Protein AF-A0A8M1K5B2-F1 (afdb_monomer_lite)

Organism: Clupea harengus (NCBI:txid7950)

pLDDT: mean 88.58, std 12.82, range [35.06, 98.25]

Structure (mmCIF, N/CA/C/O backbone):
data_AF-A0A8M1K5B2-F1
#
_entry.id   AF-A0A8M1K5B2-F1
#
loop_
_atom_site.group_PDB
_atom_site.id
_atom_site.type_symbol
_atom_site.label_atom_id
_atom_site.label_alt_id
_atom_site.label_comp_id
_atom_site.label_asym_id
_atom_site.label_entity_id
_atom_site.label_seq_id
_atom_site.pdbx_PDB_ins_code
_atom_site.Cartn_x
_atom_site.Cartn_y
_atom_site.Cartn_z
_atom_site.occupancy
_atom_site.B_iso_or_equiv
_atom_site.auth_seq_id
_atom_site.auth_comp_id
_atom_site.auth_asym_id
_atom_site.auth_atom_id
_atom_site.pdbx_PDB_model_num
ATOM 1 N N . MET A 1 1 ? 29.351 3.487 4.948 1.00 45.44 1 MET A N 1
ATOM 2 C CA . MET A 1 1 ? 28.913 2.087 5.196 1.00 45.44 1 MET A CA 1
ATOM 3 C C . MET A 1 1 ? 27.401 1.861 5.052 1.00 45.44 1 MET A C 1
ATOM 5 O O . MET A 1 1 ? 27.041 1.242 4.065 1.00 45.44 1 MET A O 1
ATOM 9 N N . LYS A 1 2 ? 26.497 2.350 5.929 1.00 50.41 2 LYS A N 1
ATOM 10 C CA . LYS A 1 2 ? 25.030 2.165 5.728 1.00 50.41 2 LYS A CA 1
ATOM 11 C C . LYS A 1 2 ? 24.451 2.999 4.565 1.00 50.41 2 LYS A C 1
ATOM 13 O O . LYS A 1 2 ? 23.687 2.475 3.767 1.00 50.41 2 LYS A O 1
ATOM 18 N N . GLU A 1 3 ? 24.885 4.252 4.393 1.00 48.69 3 GLU A N 1
ATOM 19 C CA . GLU A 1 3 ? 24.467 5.099 3.250 1.00 48.69 3 GLU A CA 1
ATOM 20 C C . GLU A 1 3 ? 24.987 4.616 1.883 1.00 48.69 3 GLU A C 1
ATOM 22 O O . GLU A 1 3 ? 24.381 4.884 0.851 1.00 48.69 3 GLU A O 1
ATOM 27 N N . GLU A 1 4 ? 26.100 3.879 1.838 1.00 49.06 4 GLU A N 1
ATOM 28 C CA . GLU A 1 4 ? 26.558 3.243 0.592 1.00 49.06 4 GLU A CA 1
ATOM 29 C C . GLU A 1 4 ? 25.738 1.998 0.255 1.00 49.06 4 GLU A C 1
ATOM 31 O O . GLU A 1 4 ? 25.491 1.735 -0.917 1.00 49.06 4 GLU A O 1
ATOM 36 N N . GLN A 1 5 ? 25.262 1.270 1.270 1.00 52.44 5 GLN A N 1
ATOM 37 C CA . GLN A 1 5 ? 24.357 0.134 1.092 1.00 52.44 5 GLN A CA 1
ATOM 38 C C . GLN A 1 5 ? 22.953 0.579 0.662 1.00 52.44 5 GLN A C 1
ATOM 40 O O . GLN A 1 5 ? 22.309 -0.115 -0.115 1.00 52.44 5 GLN A O 1
ATOM 45 N N . SER A 1 6 ? 22.468 1.751 1.086 1.00 53.44 6 SER A N 1
ATOM 46 C CA . SER A 1 6 ? 21.167 2.252 0.614 1.00 53.44 6 SER A CA 1
ATOM 47 C C . SER A 1 6 ? 21.157 2.564 -0.886 1.00 53.44 6 SER A C 1
ATOM 49 O O . SER A 1 6 ? 20.129 2.402 -1.540 1.00 53.44 6 SER A O 1
ATOM 51 N N . ARG A 1 7 ? 22.309 2.939 -1.461 1.00 57.75 7 ARG A N 1
ATOM 52 C CA . ARG A 1 7 ? 22.473 3.176 -2.905 1.00 57.75 7 ARG A CA 1
ATOM 53 C C . ARG A 1 7 ? 22.485 1.899 -3.744 1.00 57.75 7 ARG A C 1
ATOM 55 O O . ARG A 1 7 ? 22.339 1.997 -4.961 1.00 57.75 7 ARG A O 1
ATOM 62 N N . THR A 1 8 ? 22.647 0.725 -3.138 1.00 68.44 8 THR A N 1
ATOM 63 C CA . THR A 1 8 ? 22.639 -0.565 -3.845 1.00 68.44 8 THR A CA 1
ATOM 64 C C . THR A 1 8 ? 21.325 -1.326 -3.695 1.00 68.44 8 THR A C 1
ATOM 66 O O . THR A 1 8 ? 21.105 -2.294 -4.422 1.00 68.44 8 THR A O 1
ATOM 69 N N . LEU A 1 9 ? 20.436 -0.900 -2.794 1.00 80.31 9 LEU A N 1
ATOM 70 C CA . LEU A 1 9 ? 19.167 -1.586 -2.573 1.00 80.31 9 LEU A CA 1
ATOM 71 C C . LEU A 1 9 ? 18.156 -1.287 -3.676 1.00 80.31 9 LEU A C 1
ATOM 73 O O . LEU A 1 9 ? 17.992 -0.127 -4.060 1.00 80.31 9 LEU A O 1
ATOM 77 N N . PRO A 1 10 ? 17.416 -2.304 -4.137 1.00 88.94 10 PRO A N 1
ATOM 78 C CA . PRO A 1 10 ? 16.317 -2.084 -5.053 1.00 88.94 10 PRO A CA 1
ATOM 79 C C . PRO A 1 10 ? 15.262 -1.130 -4.493 1.00 88.94 10 PRO A C 1
ATOM 81 O O . PRO A 1 10 ? 14.891 -1.189 -3.315 1.00 88.94 10 PRO A O 1
ATOM 84 N N . VAL A 1 11 ? 14.735 -0.294 -5.377 1.00 91.56 11 VAL A N 1
ATOM 85 C CA . VAL A 1 11 ? 13.512 0.467 -5.139 1.00 91.56 11 VAL A CA 1
ATOM 86 C C . VAL A 1 11 ? 12.352 -0.507 -5.206 1.00 91.56 11 VAL A C 1
ATOM 88 O O . VAL A 1 11 ? 12.266 -1.299 -6.139 1.00 91.56 11 VAL A O 1
ATOM 91 N N . HIS A 1 12 ? 11.457 -0.432 -4.230 1.00 94.31 12 HIS A N 1
ATOM 92 C CA . HIS A 1 12 ? 10.195 -1.153 -4.272 1.00 94.31 12 HIS A CA 1
ATOM 93 C C . HIS A 1 12 ? 9.066 -0.142 -4.382 1.00 94.31 12 HIS A C 1
ATOM 95 O O . HIS A 1 12 ? 9.114 0.927 -3.765 1.00 94.31 12 HIS A O 1
ATOM 101 N N . ALA A 1 13 ? 8.073 -0.464 -5.198 1.00 96.62 13 ALA A N 1
ATOM 102 C CA . ALA A 1 13 ? 6.892 0.358 -5.346 1.00 96.62 13 ALA A CA 1
ATOM 103 C C . ALA A 1 13 ? 5.653 -0.523 -5.468 1.00 96.62 13 ALA A C 1
ATOM 105 O O . ALA A 1 13 ? 5.649 -1.472 -6.251 1.00 96.62 13 ALA A O 1
ATOM 106 N N . TRP A 1 14 ? 4.620 -0.209 -4.690 1.00 97.75 14 TRP A N 1
ATOM 107 C CA . TRP A 1 14 ? 3.339 -0.899 -4.770 1.00 97.75 14 TRP A CA 1
ATOM 108 C C . TRP A 1 14 ? 2.410 -0.201 -5.763 1.00 97.75 14 TRP A C 1
ATOM 110 O O . TRP A 1 14 ? 2.389 1.030 -5.894 1.00 97.75 14 TRP A O 1
ATOM 120 N N . LEU A 1 15 ? 1.658 -1.020 -6.479 1.00 97.75 15 LEU A N 1
ATOM 121 C CA . LEU A 1 15 ? 0.683 -0.655 -7.481 1.00 97.75 15 LEU A CA 1
ATOM 122 C C . LEU A 1 15 ? -0.647 -0.318 -6.813 1.00 97.75 15 LEU A C 1
ATOM 124 O O . LEU A 1 15 ? -1.212 -1.103 -6.055 1.00 97.75 15 LEU A O 1
ATOM 128 N N . ASN A 1 16 ? -1.210 0.825 -7.170 1.00 98.12 16 ASN A N 1
ATOM 129 C CA . ASN A 1 16 ? -2.562 1.177 -6.787 1.00 98.12 16 ASN A CA 1
ATOM 130 C C . ASN A 1 16 ? -3.587 0.549 -7.739 1.00 98.12 16 ASN A C 1
ATOM 132 O O . ASN A 1 16 ? -3.957 1.133 -8.762 1.00 98.12 16 ASN A O 1
ATOM 136 N N . THR A 1 17 ? -4.101 -0.615 -7.350 1.00 97.19 17 THR A N 1
ATOM 137 C CA . THR A 1 17 ? -5.109 -1.365 -8.115 1.00 97.19 17 THR A CA 1
ATOM 138 C C . THR A 1 17 ? -6.475 -0.678 -8.202 1.00 97.19 17 THR A C 1
ATOM 140 O O . THR A 1 17 ? -7.323 -1.108 -8.980 1.00 97.19 17 THR A O 1
ATOM 143 N N . LEU A 1 18 ? -6.701 0.426 -7.475 1.00 97.38 18 LEU A N 1
ATOM 144 C CA . LEU A 1 18 ? -7.888 1.272 -7.665 1.00 97.38 18 LEU A CA 1
ATOM 145 C C . LEU A 1 18 ? -7.795 2.154 -8.918 1.00 97.38 18 LEU A C 1
ATOM 147 O O . LEU A 1 18 ? -8.814 2.688 -9.353 1.00 97.38 18 LEU A O 1
ATOM 151 N N . LYS A 1 19 ? -6.585 2.358 -9.458 1.00 97.62 19 LYS A N 1
ATOM 152 C CA . LYS A 1 19 ? -6.329 3.269 -10.584 1.00 97.62 19 LYS A CA 1
ATOM 153 C C . LYS A 1 19 ? -5.859 2.570 -11.852 1.00 97.62 19 LYS A C 1
ATOM 155 O O . LYS A 1 19 ? -6.119 3.085 -12.932 1.00 97.62 19 LYS A O 1
ATOM 160 N N . SER A 1 20 ? -5.150 1.452 -11.728 1.00 97.38 20 SER A N 1
ATOM 161 C CA . SER A 1 20 ? -4.554 0.749 -12.866 1.00 97.38 20 SER A CA 1
ATOM 162 C C . SER A 1 20 ? -4.381 -0.734 -12.559 1.00 97.38 20 SER A C 1
ATOM 164 O O . SER A 1 20 ? -4.214 -1.105 -11.396 1.00 97.38 20 SER A O 1
ATOM 166 N N . SER A 1 21 ? -4.373 -1.581 -13.589 1.00 95.94 21 SER A N 1
ATOM 167 C CA 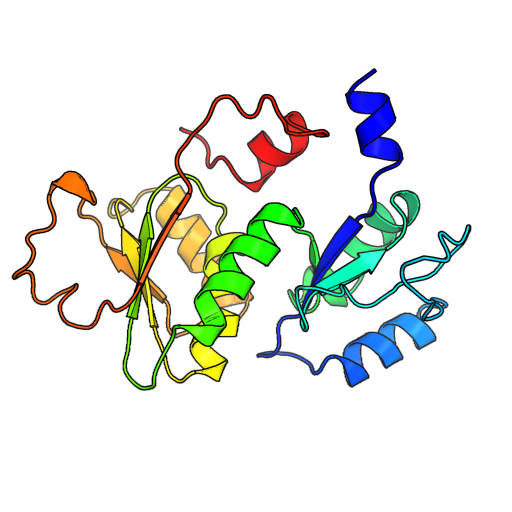. SER A 1 21 ? -3.939 -2.977 -13.452 1.00 95.94 21 SER A CA 1
ATOM 168 C C . SER A 1 21 ? -2.409 -3.094 -13.471 1.00 95.94 21 SER A C 1
ATOM 170 O O . SER A 1 21 ? -1.708 -2.137 -13.823 1.00 95.94 21 SER A O 1
ATOM 172 N N . ILE A 1 22 ? -1.882 -4.257 -13.070 1.00 93.50 22 ILE A N 1
ATOM 173 C CA . ILE A 1 22 ? -0.437 -4.518 -13.136 1.00 93.50 22 ILE A CA 1
ATOM 174 C C . ILE A 1 22 ? 0.012 -4.625 -14.591 1.00 93.50 22 ILE A C 1
ATOM 176 O O . ILE A 1 22 ? 1.068 -4.105 -14.931 1.00 93.50 22 ILE A O 1
ATOM 180 N N . GLU A 1 23 ? -0.825 -5.201 -15.454 1.00 95.19 23 GLU A N 1
ATOM 181 C CA . GLU A 1 23 ? -0.598 -5.292 -16.893 1.00 95.19 23 GLU A CA 1
ATOM 182 C C . GLU A 1 23 ? -0.450 -3.898 -17.520 1.00 95.19 23 GLU A C 1
ATOM 184 O O . GLU A 1 23 ? 0.564 -3.634 -18.165 1.00 95.19 23 GLU A O 1
ATOM 189 N N . ASP A 1 24 ? -1.374 -2.973 -17.239 1.00 96.44 24 ASP A N 1
ATOM 190 C CA . ASP A 1 24 ? -1.319 -1.599 -17.766 1.00 96.44 24 ASP A CA 1
ATOM 191 C C . ASP A 1 24 ? -0.061 -0.849 -17.298 1.00 96.44 24 ASP A C 1
ATOM 193 O O . ASP A 1 24 ? 0.516 -0.039 -18.029 1.00 96.44 24 ASP A O 1
ATOM 197 N N . VAL A 1 25 ? 0.380 -1.089 -16.058 1.00 96.31 25 VAL A N 1
ATOM 198 C CA . VAL A 1 25 ? 1.609 -0.474 -15.538 1.00 96.31 25 VAL A CA 1
ATOM 199 C C . VAL A 1 25 ? 2.849 -1.093 -16.166 1.00 96.31 25 VAL A C 1
ATOM 201 O O . VAL A 1 25 ? 3.767 -0.354 -16.518 1.00 96.31 25 VAL A O 1
ATOM 204 N N . CYS A 1 26 ? 2.881 -2.410 -16.363 1.00 94.75 26 CYS A N 1
ATOM 205 C CA . CYS A 1 26 ? 3.954 -3.074 -17.098 1.00 94.75 26 CYS A CA 1
ATOM 206 C C . CYS A 1 26 ? 4.058 -2.537 -18.533 1.00 94.75 26 CYS A C 1
ATOM 208 O O . CYS A 1 26 ? 5.158 -2.220 -18.981 1.00 94.75 26 CYS A O 1
ATOM 210 N N . GLU A 1 27 ? 2.935 -2.347 -19.230 1.00 95.88 27 GLU A N 1
ATOM 211 C CA . GLU A 1 27 ? 2.908 -1.746 -20.569 1.00 95.88 27 GLU A CA 1
ATOM 212 C C . GLU A 1 27 ? 3.442 -0.308 -20.576 1.00 95.88 27 GLU A C 1
ATOM 214 O O . GLU A 1 27 ? 4.260 0.048 -21.428 1.00 95.88 27 GLU A O 1
ATOM 219 N N . GLN A 1 28 ? 3.052 0.515 -19.600 1.00 95.31 28 GLN A N 1
ATOM 220 C CA . GLN A 1 28 ? 3.573 1.879 -19.463 1.00 95.31 28 GLN A CA 1
ATOM 221 C C . GLN A 1 28 ? 5.074 1.907 -19.148 1.00 95.31 28 GLN A C 1
ATOM 223 O O . GLN A 1 28 ? 5.801 2.750 -19.677 1.00 95.31 28 GLN A O 1
ATOM 228 N N . LEU A 1 29 ? 5.563 0.983 -18.318 1.00 95.06 29 LEU A N 1
ATOM 229 C CA . LEU A 1 29 ? 6.991 0.835 -18.044 1.00 95.06 29 LEU A CA 1
ATOM 230 C C . LEU A 1 29 ? 7.751 0.399 -19.305 1.00 95.06 29 LEU A C 1
ATOM 232 O O . LEU A 1 29 ? 8.792 0.984 -19.608 1.00 95.06 29 LEU A O 1
ATOM 236 N N . HIS A 1 30 ? 7.211 -0.543 -20.084 1.00 95.44 30 HIS A N 1
ATOM 237 C CA . HIS A 1 30 ? 7.771 -0.940 -21.380 1.00 95.44 30 HIS A CA 1
ATOM 238 C C . HIS A 1 30 ? 7.826 0.230 -22.368 1.00 95.44 30 HIS A C 1
ATOM 240 O O . HIS A 1 30 ? 8.866 0.470 -22.982 1.00 95.44 30 HIS A O 1
ATOM 246 N N . ALA A 1 31 ? 6.754 1.019 -22.472 1.00 93.69 31 ALA A N 1
ATOM 247 C CA . ALA A 1 31 ? 6.735 2.237 -23.283 1.00 93.69 31 ALA A CA 1
ATOM 248 C C . ALA A 1 31 ? 7.763 3.280 -22.799 1.00 93.69 31 ALA A C 1
ATOM 250 O O . ALA A 1 31 ? 8.319 4.030 -23.600 1.00 93.69 31 ALA A O 1
ATOM 251 N N . GLY A 1 32 ? 8.059 3.294 -21.496 1.00 90.50 32 GLY A N 1
ATOM 252 C CA . GLY A 1 32 ? 9.121 4.085 -20.870 1.00 90.50 32 GLY A CA 1
ATOM 253 C C . GLY A 1 32 ? 10.539 3.522 -21.041 1.00 90.50 32 GLY A C 1
ATOM 254 O O . GLY A 1 32 ? 11.475 4.073 -20.459 1.00 90.50 32 GLY A O 1
ATOM 255 N N . GLY A 1 33 ? 10.709 2.443 -21.812 1.00 92.12 33 GLY A N 1
ATOM 256 C CA . GLY A 1 33 ? 11.998 1.815 -22.102 1.00 92.12 33 GLY A CA 1
ATOM 257 C C . GLY A 1 33 ? 12.484 0.832 -21.040 1.00 92.12 33 GLY A C 1
ATOM 258 O O . GLY A 1 33 ? 13.632 0.396 -21.113 1.00 92.12 33 GLY A O 1
ATOM 259 N N . PHE A 1 34 ? 11.650 0.484 -20.057 1.00 94.12 34 PHE A N 1
ATOM 260 C CA . PHE A 1 34 ? 11.984 -0.578 -19.119 1.00 94.12 34 PHE A CA 1
ATOM 261 C C . PHE A 1 34 ? 11.744 -1.960 -19.734 1.00 94.12 34 PHE A C 1
ATOM 263 O O . PHE A 1 34 ? 10.934 -2.119 -20.641 1.00 94.12 34 PHE A O 1
ATOM 270 N N . SER A 1 35 ? 12.423 -2.981 -19.220 1.00 93.81 35 SER A N 1
ATOM 271 C CA . SER A 1 35 ? 12.157 -4.386 -19.554 1.00 93.81 35 SER A CA 1
ATOM 272 C C . SER A 1 35 ? 11.874 -5.203 -18.296 1.00 93.81 35 SER A C 1
ATOM 274 O O . SER A 1 35 ? 12.581 -5.059 -17.295 1.00 93.81 35 SER A O 1
ATOM 276 N N . GLU A 1 36 ? 10.855 -6.059 -18.343 1.00 94.06 36 GLU A N 1
ATOM 277 C CA . GLU A 1 36 ? 10.578 -7.017 -17.271 1.00 94.06 36 GLU A CA 1
ATOM 278 C C . GLU A 1 36 ? 11.651 -8.120 -17.249 1.00 94.06 36 GLU A C 1
ATOM 280 O O . GLU A 1 36 ? 11.991 -8.692 -18.287 1.00 94.06 36 GLU A O 1
ATOM 285 N N . VAL A 1 37 ? 12.205 -8.402 -16.070 1.00 92.06 37 VAL A N 1
ATOM 286 C CA . VAL A 1 37 ? 13.223 -9.438 -15.840 1.00 92.06 37 VAL A CA 1
ATOM 287 C C . VAL A 1 37 ? 12.859 -10.294 -14.630 1.00 92.06 37 VAL A C 1
ATOM 289 O O . VAL A 1 37 ? 12.045 -9.901 -13.792 1.00 92.06 37 VAL A O 1
ATOM 292 N N . ASP A 1 38 ? 13.507 -11.449 -14.491 1.00 84.62 38 ASP A N 1
ATOM 293 C CA . ASP A 1 38 ? 13.377 -12.255 -13.281 1.00 84.62 38 ASP A CA 1
ATOM 294 C C . ASP A 1 38 ? 14.042 -11.553 -12.088 1.00 84.62 38 ASP A C 1
ATOM 296 O O . ASP A 1 38 ? 15.103 -10.933 -12.206 1.00 84.62 38 ASP A O 1
ATOM 300 N N . SER A 1 39 ? 13.467 -11.706 -10.895 1.0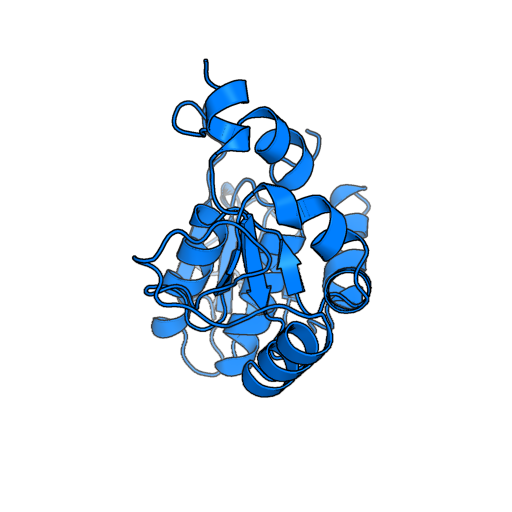0 72.50 39 SER A N 1
ATOM 301 C CA . SER A 1 39 ? 13.980 -11.064 -9.670 1.00 72.50 39 SER A CA 1
ATOM 302 C C . SER A 1 39 ? 15.418 -11.470 -9.298 1.00 72.50 39 SER A C 1
ATOM 304 O O . SER A 1 39 ? 16.104 -10.749 -8.574 1.00 72.50 39 SER A O 1
ATOM 306 N N . HIS A 1 40 ? 15.898 -12.610 -9.807 1.00 67.50 40 HIS A N 1
ATOM 307 C CA . HIS A 1 40 ? 17.267 -13.098 -9.611 1.00 67.50 40 HIS A CA 1
ATOM 308 C C . HIS A 1 40 ? 18.274 -12.480 -10.587 1.00 67.50 40 HIS A C 1
ATOM 310 O O . HIS A 1 40 ? 19.475 -12.450 -10.309 1.00 67.50 40 HIS A O 1
ATOM 316 N N . THR A 1 41 ? 17.801 -11.961 -11.719 1.00 63.62 41 THR A N 1
ATOM 317 C CA . THR A 1 41 ? 18.622 -11.237 -12.686 1.00 63.62 41 THR A CA 1
ATOM 318 C C . THR A 1 41 ? 18.686 -9.771 -12.284 1.00 63.62 41 THR A C 1
ATOM 320 O O . THR A 1 41 ? 17.917 -8.938 -12.753 1.00 63.62 41 THR A O 1
ATOM 323 N N . CYS A 1 42 ? 19.619 -9.447 -11.385 1.00 57.00 42 CYS A N 1
ATOM 324 C CA . CYS A 1 42 ? 19.956 -8.059 -11.078 1.00 57.00 42 CYS A CA 1
ATOM 325 C C . CYS A 1 42 ? 20.600 -7.423 -12.320 1.00 57.00 42 CYS A C 1
ATOM 327 O O . CYS A 1 42 ? 21.806 -7.537 -12.546 1.00 57.00 42 CYS A O 1
ATOM 329 N N . GLY A 1 43 ? 19.768 -6.832 -13.173 1.00 60.50 43 GLY A N 1
ATOM 330 C CA . GLY A 1 43 ? 20.197 -6.184 -14.403 1.00 60.50 43 GLY A CA 1
ATOM 331 C C . GLY A 1 43 ? 20.760 -4.789 -14.145 1.00 60.50 43 GLY A C 1
ATOM 332 O O . GLY A 1 43 ? 20.229 -4.014 -13.347 1.00 60.50 43 GLY A O 1
ATOM 333 N N . THR A 1 44 ? 21.825 -4.443 -14.862 1.00 69.69 44 THR A N 1
ATOM 334 C CA . THR A 1 44 ? 22.178 -3.046 -15.115 1.00 69.69 44 THR A CA 1
ATOM 335 C C . THR A 1 44 ? 21.237 -2.494 -16.195 1.00 69.69 44 THR A C 1
ATOM 337 O O . THR A 1 44 ? 20.950 -3.176 -17.176 1.00 69.69 44 THR A O 1
ATOM 340 N N . GLY A 1 45 ? 20.736 -1.266 -16.021 1.00 84.50 45 GLY A N 1
ATOM 341 C CA . GLY A 1 45 ? 19.831 -0.607 -16.974 1.00 84.50 45 GLY A CA 1
ATOM 342 C C . GLY A 1 45 ? 18.389 -0.438 -16.484 1.00 84.50 45 GLY A C 1
ATOM 343 O O . GLY A 1 45 ? 18.089 -0.602 -15.301 1.00 84.50 45 GLY A O 1
ATOM 344 N N . LEU A 1 46 ? 17.499 -0.072 -17.411 1.00 91.19 46 LEU A N 1
ATOM 345 C CA . LEU A 1 46 ? 16.075 0.146 -17.150 1.00 91.19 46 LEU A CA 1
ATOM 346 C C . LEU A 1 46 ? 15.345 -1.198 -17.134 1.00 91.19 46 LEU A C 1
ATOM 348 O O . LEU A 1 46 ? 14.856 -1.676 -18.153 1.00 91.19 46 LEU A O 1
ATOM 352 N N . VAL A 1 47 ? 15.299 -1.826 -15.966 1.00 93.81 47 VAL A N 1
ATOM 353 C CA . VAL A 1 47 ? 14.592 -3.094 -15.758 1.00 93.81 47 VAL A CA 1
ATOM 354 C C . VAL A 1 47 ? 13.661 -3.010 -14.555 1.00 93.81 47 VAL A C 1
ATOM 356 O O . VAL A 1 47 ? 13.845 -2.161 -13.681 1.00 93.81 47 VAL A O 1
ATOM 359 N N . PHE A 1 48 ? 12.668 -3.890 -14.507 1.00 95.00 48 PHE A N 1
ATOM 360 C CA . PHE A 1 48 ? 11.834 -4.113 -13.327 1.00 95.00 48 PHE A CA 1
ATOM 361 C C . PHE A 1 48 ? 11.494 -5.598 -13.194 1.00 95.00 48 PHE A C 1
ATOM 363 O O . PHE A 1 48 ? 11.605 -6.355 -14.153 1.00 95.00 48 PHE A O 1
ATOM 370 N N . TRP A 1 49 ? 11.075 -6.013 -12.006 1.00 94.62 49 TRP A N 1
ATOM 371 C CA . TRP A 1 49 ? 10.596 -7.368 -11.738 1.00 94.62 49 TRP A CA 1
ATOM 372 C C . TRP A 1 49 ? 9.406 -7.326 -10.785 1.00 94.62 49 TRP A C 1
ATOM 374 O O . TRP A 1 49 ? 9.243 -6.375 -10.017 1.00 94.62 49 TRP A O 1
ATOM 384 N N . ARG A 1 50 ? 8.585 -8.375 -10.797 1.00 94.62 50 ARG A N 1
ATOM 385 C CA . ARG A 1 50 ? 7.499 -8.552 -9.823 1.00 94.62 50 ARG A CA 1
ATOM 386 C C . ARG A 1 50 ? 8.051 -9.115 -8.518 1.00 94.62 50 ARG A C 1
ATOM 388 O O . ARG A 1 50 ? 8.925 -9.986 -8.533 1.00 94.62 50 ARG A O 1
ATOM 395 N N . ASP A 1 51 ? 7.569 -8.619 -7.383 1.00 93.81 51 ASP A N 1
ATOM 396 C CA . ASP A 1 51 ? 7.960 -9.169 -6.088 1.00 93.81 51 ASP A CA 1
ATOM 397 C C . ASP A 1 51 ? 7.342 -10.557 -5.873 1.00 93.81 51 ASP A C 1
ATOM 399 O O . ASP A 1 51 ? 6.173 -10.796 -6.163 1.00 93.81 51 ASP A O 1
ATOM 403 N N . ALA A 1 52 ? 8.132 -11.483 -5.332 1.00 91.81 52 ALA A N 1
ATOM 404 C CA . ALA A 1 52 ? 7.691 -12.859 -5.113 1.00 91.81 52 ALA A CA 1
ATOM 405 C C . ALA A 1 52 ? 6.677 -13.012 -3.961 1.00 91.81 52 ALA A C 1
ATOM 407 O O . ALA A 1 52 ? 5.965 -14.011 -3.910 1.00 91.81 52 ALA A O 1
ATOM 408 N N . HIS A 1 53 ? 6.630 -12.064 -3.019 1.00 92.69 53 HIS A N 1
ATOM 409 C CA . HIS A 1 53 ? 5.789 -12.154 -1.820 1.00 92.69 53 HIS A CA 1
ATOM 410 C C . HIS A 1 53 ? 4.582 -11.214 -1.868 1.00 92.69 53 HIS A C 1
ATOM 412 O O . HIS A 1 53 ? 3.589 -11.466 -1.188 1.00 92.69 53 HIS A O 1
ATOM 418 N N . CYS A 1 54 ? 4.674 -10.128 -2.637 1.00 94.88 54 CYS A N 1
ATOM 419 C CA . CYS A 1 54 ? 3.653 -9.089 -2.722 1.00 94.88 54 CYS A CA 1
ATOM 420 C C . CYS A 1 54 ? 3.235 -8.919 -4.187 1.00 94.88 54 CYS A C 1
ATOM 422 O O . CYS A 1 54 ? 3.985 -8.361 -4.985 1.00 94.88 54 CYS A O 1
ATOM 424 N N . SER A 1 55 ? 2.049 -9.411 -4.552 1.00 93.00 55 SER A N 1
ATOM 425 C CA . SER A 1 55 ? 1.593 -9.472 -5.952 1.00 93.00 55 SER A CA 1
ATOM 426 C C . SER A 1 55 ? 1.397 -8.108 -6.615 1.00 93.00 55 SER A C 1
ATOM 428 O O . SER A 1 55 ? 1.352 -8.025 -7.837 1.00 93.00 55 SER A O 1
ATOM 430 N N . ASP A 1 56 ? 1.244 -7.053 -5.822 1.00 95.75 56 ASP A N 1
ATOM 431 C CA . ASP A 1 56 ? 1.084 -5.672 -6.260 1.00 95.75 56 ASP A CA 1
ATOM 432 C C . ASP A 1 56 ? 2.378 -4.855 -6.138 1.00 95.75 56 ASP A C 1
ATOM 434 O O . ASP A 1 56 ? 2.355 -3.652 -6.359 1.00 95.75 56 ASP A O 1
ATOM 438 N N . VAL A 1 57 ? 3.521 -5.467 -5.815 1.00 96.62 57 VAL A N 1
ATOM 439 C CA . VAL A 1 57 ? 4.800 -4.757 -5.677 1.00 96.62 57 VAL A CA 1
ATOM 440 C C . VAL A 1 57 ? 5.726 -5.074 -6.842 1.00 96.62 57 VAL A C 1
ATOM 442 O O . VAL A 1 57 ? 5.954 -6.232 -7.190 1.00 96.62 57 VAL A O 1
ATOM 445 N N . LEU A 1 58 ? 6.330 -4.024 -7.394 1.00 96.12 58 LEU A N 1
ATOM 446 C CA . LEU A 1 58 ? 7.428 -4.115 -8.348 1.00 96.12 58 LEU A CA 1
ATOM 447 C C . LEU A 1 58 ? 8.747 -3.731 -7.677 1.00 96.12 58 LEU A C 1
ATOM 449 O O . LEU A 1 58 ? 8.808 -2.798 -6.872 1.00 96.12 58 LEU A O 1
ATOM 453 N N . GLY A 1 59 ? 9.811 -4.444 -8.035 1.00 94.44 59 GLY A N 1
ATOM 454 C CA . GLY A 1 59 ? 11.185 -4.085 -7.719 1.00 94.44 59 GLY A CA 1
ATOM 455 C C . GLY A 1 59 ? 11.882 -3.467 -8.929 1.00 94.44 59 GLY A C 1
ATOM 456 O O . GLY A 1 59 ? 11.676 -3.895 -10.063 1.00 94.44 59 GLY A O 1
ATOM 457 N N . LEU A 1 60 ? 12.694 -2.440 -8.685 1.00 93.38 60 LEU A N 1
ATOM 458 C CA . LEU A 1 60 ? 13.478 -1.738 -9.697 1.00 93.38 60 LEU A CA 1
ATOM 459 C C . LEU A 1 60 ? 14.899 -1.463 -9.176 1.00 93.38 60 LEU A C 1
ATOM 461 O O . LEU A 1 60 ? 15.096 -1.303 -7.967 1.00 93.38 60 LEU A O 1
ATOM 465 N N . PRO A 1 61 ? 15.914 -1.347 -10.049 1.00 91.56 61 PRO A N 1
ATOM 466 C CA . PRO A 1 61 ? 17.257 -0.959 -9.633 1.00 91.56 61 PRO A CA 1
ATOM 467 C C . PRO A 1 61 ? 17.291 0.417 -8.950 1.00 91.56 61 PRO A C 1
ATOM 469 O O . PRO A 1 61 ? 16.588 1.340 -9.350 1.00 91.56 61 PRO A O 1
ATOM 472 N N . SER A 1 62 ? 18.174 0.598 -7.966 1.00 89.12 62 SER A N 1
ATOM 473 C CA . SER A 1 62 ? 18.276 1.834 -7.167 1.00 89.12 62 SER A CA 1
ATOM 474 C C . SER A 1 62 ? 18.397 3.126 -7.989 1.00 89.12 62 SER A C 1
ATOM 476 O O . SER A 1 62 ? 17.800 4.150 -7.655 1.00 89.12 62 SER A O 1
ATOM 478 N N . HIS A 1 63 ? 19.153 3.080 -9.089 1.00 88.19 63 HIS A N 1
ATOM 479 C CA . HIS A 1 63 ? 19.436 4.237 -9.937 1.00 88.19 63 HIS A CA 1
ATOM 480 C C . HIS A 1 63 ? 18.207 4.762 -10.699 1.00 88.19 63 HIS A C 1
ATOM 482 O O . HIS A 1 63 ? 18.213 5.913 -11.133 1.00 88.19 63 HIS A O 1
ATOM 488 N N . THR A 1 64 ? 17.138 3.969 -10.831 1.00 90.81 64 THR A N 1
ATOM 489 C CA . THR A 1 64 ? 15.911 4.375 -11.539 1.00 90.81 64 THR A CA 1
ATOM 490 C C . THR A 1 64 ? 14.952 5.168 -10.649 1.00 90.81 64 THR A C 1
ATOM 492 O O . THR A 1 64 ? 14.006 5.771 -11.156 1.00 90.81 64 THR A O 1
ATOM 495 N N . LYS A 1 65 ? 15.215 5.254 -9.334 1.00 90.88 65 LYS A N 1
ATOM 496 C CA . LYS A 1 65 ? 14.355 5.932 -8.348 1.00 90.88 65 LYS A CA 1
ATOM 497 C C . LYS A 1 65 ? 13.934 7.336 -8.778 1.00 90.88 65 LYS A C 1
ATOM 499 O O . LYS A 1 65 ? 12.754 7.667 -8.747 1.00 90.88 65 LYS A O 1
ATOM 504 N N . ALA A 1 66 ? 14.897 8.162 -9.187 1.00 91.06 66 ALA A N 1
ATOM 505 C CA . ALA A 1 66 ? 14.636 9.548 -9.566 1.00 91.06 66 ALA A CA 1
ATOM 506 C C . ALA A 1 66 ? 13.772 9.649 -10.833 1.00 91.06 66 ALA A C 1
ATOM 508 O O . ALA A 1 66 ? 12.912 10.522 -10.924 1.00 91.06 66 ALA A O 1
ATOM 509 N N . GLN A 1 67 ? 13.968 8.747 -11.798 1.00 91.25 67 GLN A N 1
ATOM 510 C CA . GLN A 1 67 ? 13.131 8.671 -12.995 1.00 91.25 67 GLN A CA 1
ATOM 511 C C . GLN A 1 67 ? 11.705 8.248 -12.631 1.00 91.25 67 GLN A C 1
ATOM 513 O O . GLN A 1 67 ? 10.752 8.882 -13.080 1.00 91.25 67 GLN A O 1
ATOM 518 N N . LEU A 1 68 ? 11.558 7.241 -11.764 1.00 91.31 68 LEU A N 1
ATOM 519 C CA . LEU A 1 68 ? 10.256 6.761 -11.312 1.00 91.31 68 LEU A CA 1
ATOM 520 C C . LEU A 1 68 ? 9.479 7.855 -10.565 1.00 91.31 68 LEU A C 1
ATOM 522 O O . LEU A 1 68 ? 8.351 8.153 -10.942 1.00 91.31 68 LEU A O 1
ATOM 526 N N . MET A 1 69 ? 10.106 8.542 -9.604 1.00 90.81 69 MET A N 1
ATOM 527 C CA . MET A 1 69 ? 9.477 9.647 -8.860 1.00 90.81 69 MET A CA 1
ATOM 528 C C . MET A 1 69 ? 8.986 10.790 -9.760 1.00 90.81 69 MET A C 1
ATOM 530 O O . MET A 1 69 ? 8.027 11.480 -9.421 1.00 90.81 69 MET A O 1
ATOM 534 N N . ASN A 1 70 ? 9.636 11.004 -10.905 1.00 91.06 70 ASN A N 1
ATOM 535 C CA . ASN A 1 70 ? 9.260 12.045 -11.858 1.00 91.06 70 ASN A CA 1
ATOM 536 C C . ASN A 1 70 ? 8.232 11.590 -12.902 1.00 91.06 70 ASN A C 1
ATOM 538 O O . ASN A 1 70 ? 7.721 12.432 -13.643 1.00 91.06 70 ASN A O 1
ATOM 542 N N . SER A 1 71 ? 7.920 10.294 -12.957 1.00 93.44 71 SER A N 1
ATOM 543 C CA . SER A 1 71 ? 6.953 9.726 -13.894 1.00 93.44 71 SER A CA 1
ATOM 544 C C . SER A 1 71 ? 5.508 10.096 -13.541 1.00 93.44 71 SER A C 1
ATOM 546 O O . SER A 1 71 ? 5.184 10.411 -12.391 1.00 93.44 71 SER A O 1
ATOM 548 N N . LEU A 1 72 ? 4.616 10.008 -14.533 1.00 94.44 72 LEU A N 1
ATOM 549 C CA . LEU A 1 72 ? 3.173 10.138 -14.307 1.00 94.44 72 LEU A CA 1
ATOM 550 C C . LEU A 1 72 ? 2.653 9.052 -13.357 1.00 94.44 72 LEU A C 1
ATOM 552 O O . LEU A 1 72 ? 1.840 9.359 -12.491 1.00 94.44 72 LEU A O 1
ATOM 556 N N . LEU A 1 73 ? 3.205 7.833 -13.432 1.00 95.81 73 LEU A N 1
ATOM 557 C CA . LEU A 1 73 ? 2.835 6.722 -12.553 1.00 95.81 73 LEU A CA 1
ATOM 558 C C . LEU A 1 73 ? 2.957 7.099 -11.069 1.00 95.81 73 LEU A C 1
ATOM 560 O O . LEU A 1 73 ? 2.049 6.827 -10.287 1.00 95.81 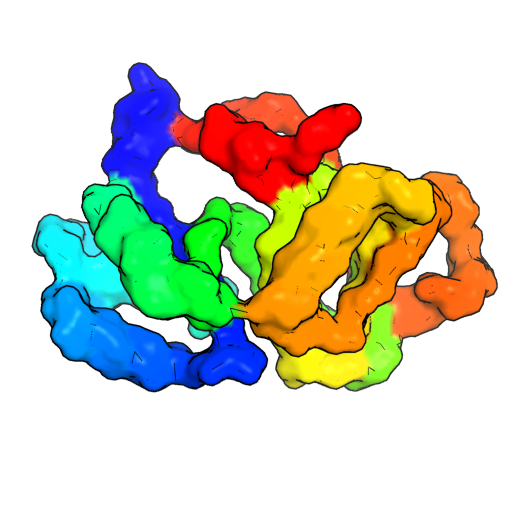73 LEU A O 1
ATOM 564 N N . SER A 1 74 ? 4.045 7.761 -10.667 1.00 94.31 74 SER A N 1
ATOM 565 C CA . SER A 1 74 ? 4.213 8.193 -9.274 1.00 94.31 74 SER A CA 1
ATOM 566 C C . SER A 1 74 ? 3.426 9.457 -8.936 1.00 94.31 74 SER A C 1
ATOM 568 O O . SER A 1 74 ? 2.846 9.536 -7.856 1.00 94.31 74 SER A O 1
ATOM 570 N N . ARG A 1 75 ? 3.348 10.436 -9.848 1.00 93.81 75 ARG A N 1
ATOM 571 C CA . ARG A 1 75 ? 2.594 11.685 -9.613 1.00 93.81 75 ARG A CA 1
ATOM 572 C C . ARG A 1 75 ? 1.093 11.452 -9.461 1.00 93.81 75 ARG A C 1
ATOM 574 O O . ARG A 1 75 ? 0.438 12.164 -8.707 1.00 93.81 75 ARG A O 1
ATOM 581 N N . GLU A 1 76 ? 0.562 10.448 -10.147 1.00 96.31 76 GLU A N 1
ATOM 582 C CA . GLU A 1 76 ? -0.846 10.066 -10.078 1.00 96.31 76 GLU A CA 1
ATOM 583 C C . GLU A 1 76 ? -1.124 8.984 -9.028 1.00 96.31 76 GLU A C 1
ATOM 585 O O . GLU A 1 76 ? -2.240 8.472 -8.961 1.00 96.31 76 GLU A O 1
ATOM 590 N N . TYR A 1 77 ? -0.158 8.649 -8.164 1.00 97.31 77 TYR A N 1
ATOM 591 C CA . TYR A 1 77 ? -0.284 7.591 -7.152 1.00 97.31 77 TYR A CA 1
ATOM 592 C C . TYR A 1 77 ? -0.684 6.223 -7.735 1.00 97.31 77 TYR A C 1
ATOM 594 O O . TYR A 1 77 ? -1.372 5.443 -7.071 1.00 97.31 77 TYR A O 1
ATOM 602 N N . ILE A 1 78 ? -0.293 5.939 -8.980 1.00 97.94 78 ILE A N 1
ATOM 603 C CA . ILE A 1 78 ? -0.456 4.627 -9.616 1.00 97.94 78 ILE A CA 1
ATOM 604 C C . ILE A 1 78 ? 0.648 3.685 -9.129 1.00 97.94 78 ILE A C 1
ATOM 606 O O . ILE A 1 78 ? 0.358 2.551 -8.765 1.00 97.94 78 ILE A O 1
ATOM 610 N N . LEU A 1 79 ? 1.894 4.164 -9.068 1.00 97.12 79 LEU A N 1
ATOM 611 C CA . LEU A 1 79 ? 3.046 3.400 -8.589 1.00 97.12 79 LEU A CA 1
ATOM 612 C C . LEU A 1 79 ? 3.756 4.160 -7.465 1.00 97.12 79 LEU A C 1
ATOM 614 O O . LEU A 1 79 ? 4.348 5.224 -7.676 1.00 97.12 79 LEU A O 1
ATOM 618 N N . ASN A 1 80 ? 3.677 3.607 -6.259 1.00 96.69 80 ASN A N 1
ATOM 619 C CA . ASN A 1 80 ? 3.997 4.296 -5.017 1.00 96.69 80 ASN A CA 1
ATOM 620 C C . ASN A 1 80 ? 5.237 3.688 -4.370 1.00 96.69 80 ASN A C 1
ATOM 622 O O . ASN A 1 80 ? 5.200 2.555 -3.892 1.00 96.69 80 ASN A O 1
ATOM 626 N N . ILE A 1 81 ? 6.337 4.441 -4.348 1.00 94.25 81 ILE A N 1
ATOM 627 C CA . ILE A 1 81 ? 7.590 3.978 -3.747 1.00 94.25 81 ILE A CA 1
ATOM 628 C C . ILE A 1 81 ? 7.398 3.808 -2.243 1.00 94.25 81 ILE A C 1
ATOM 630 O O . ILE A 1 81 ? 6.965 4.730 -1.552 1.00 94.25 81 ILE A O 1
ATOM 634 N N . GLN A 1 82 ? 7.747 2.630 -1.743 1.00 92.25 82 GLN A N 1
ATOM 635 C CA . GLN A 1 82 ? 7.640 2.288 -0.337 1.00 92.25 82 GLN A CA 1
ATOM 636 C C . GLN A 1 82 ? 8.689 1.245 0.026 1.00 92.25 82 GLN A C 1
ATOM 638 O O . GLN A 1 82 ? 9.113 0.430 -0.792 1.00 92.25 82 GLN A O 1
ATOM 643 N N . GLU A 1 83 ? 9.106 1.252 1.285 1.00 88.69 83 GLU A N 1
ATOM 644 C CA . GLU A 1 83 ? 9.978 0.209 1.790 1.00 88.69 83 GLU A CA 1
ATOM 645 C C . GLU A 1 83 ? 9.284 -1.164 1.725 1.00 88.69 83 GLU A C 1
ATOM 647 O O . GLU A 1 83 ? 8.168 -1.334 2.219 1.00 88.69 83 GLU A O 1
ATOM 652 N N . LYS A 1 84 ? 9.967 -2.171 1.164 1.00 91.19 84 LYS A N 1
ATOM 653 C CA . LYS A 1 84 ? 9.413 -3.525 0.986 1.00 91.19 84 LYS A CA 1
ATOM 654 C C . LYS A 1 84 ? 8.837 -4.117 2.270 1.00 91.19 84 LYS A C 1
ATOM 656 O O . LYS A 1 84 ? 7.832 -4.813 2.218 1.00 91.19 84 LYS A O 1
ATOM 661 N N . SER A 1 85 ? 9.460 -3.852 3.417 1.00 91.12 85 SER A N 1
ATOM 662 C CA . SER A 1 85 ? 9.001 -4.329 4.727 1.00 91.12 85 SER A CA 1
ATOM 663 C C . SER A 1 85 ? 7.587 -3.836 5.066 1.00 91.12 85 SER A C 1
ATOM 665 O O . SER A 1 85 ? 6.771 -4.611 5.565 1.00 91.12 85 SER A O 1
ATOM 667 N N . ARG A 1 86 ? 7.265 -2.578 4.736 1.00 92.06 86 ARG A N 1
ATOM 668 C CA . ARG A 1 86 ? 5.936 -1.978 4.931 1.00 92.06 86 ARG A CA 1
ATOM 669 C C . ARG A 1 86 ? 4.911 -2.590 3.981 1.00 92.06 86 ARG A C 1
ATOM 671 O O . ARG A 1 86 ? 3.823 -2.961 4.415 1.00 92.06 86 ARG A O 1
ATOM 678 N N . SER A 1 87 ? 5.290 -2.771 2.718 1.00 95.31 87 SER A N 1
ATOM 679 C CA . SER A 1 87 ? 4.445 -3.439 1.725 1.00 95.31 87 SER A CA 1
ATOM 680 C C . SER A 1 87 ? 4.151 -4.893 2.101 1.00 95.31 87 SER A C 1
ATOM 682 O O . SER A 1 87 ? 2.999 -5.317 2.071 1.00 95.31 87 SER A O 1
ATOM 684 N N . LEU A 1 88 ? 5.168 -5.627 2.559 1.00 95.56 88 LEU A N 1
ATOM 685 C CA . LEU A 1 88 ? 5.034 -7.003 3.028 1.00 95.56 88 LEU A CA 1
ATOM 686 C C . LEU A 1 88 ? 4.106 -7.103 4.240 1.00 95.56 88 LEU A C 1
ATOM 688 O O . LEU A 1 88 ? 3.290 -8.018 4.299 1.00 95.56 88 LEU A O 1
ATOM 692 N N . ALA A 1 89 ? 4.193 -6.164 5.186 1.00 94.81 89 ALA A N 1
ATOM 693 C CA . ALA A 1 89 ? 3.300 -6.134 6.339 1.00 94.81 89 ALA A CA 1
ATOM 694 C C . ALA A 1 89 ? 1.825 -5.978 5.921 1.00 94.81 89 ALA A C 1
ATOM 696 O O . ALA A 1 89 ? 0.968 -6.699 6.428 1.00 94.81 89 ALA A O 1
ATOM 697 N N . ALA A 1 90 ? 1.531 -5.092 4.962 1.00 95.00 90 ALA A N 1
ATOM 698 C CA . ALA A 1 90 ? 0.180 -4.923 4.425 1.00 95.00 90 ALA A CA 1
ATOM 699 C C . ALA A 1 90 ? -0.290 -6.165 3.637 1.00 95.00 90 ALA A C 1
ATOM 701 O O . ALA A 1 90 ? -1.394 -6.671 3.857 1.00 95.00 90 ALA A O 1
ATOM 702 N N . CYS A 1 91 ? 0.574 -6.716 2.779 1.00 95.56 91 CYS A N 1
ATOM 703 C CA . CYS A 1 91 ? 0.286 -7.920 1.998 1.00 95.56 91 CYS A CA 1
ATOM 704 C C . CYS A 1 91 ? 0.039 -9.150 2.875 1.00 95.56 91 CYS A C 1
ATOM 706 O O . CYS A 1 91 ? -0.867 -9.924 2.588 1.00 95.56 91 CYS A O 1
ATOM 708 N N . ALA A 1 92 ? 0.782 -9.316 3.972 1.00 96.06 92 ALA A N 1
ATOM 709 C CA . ALA A 1 92 ? 0.609 -10.434 4.899 1.00 96.06 92 ALA A CA 1
ATOM 710 C C . ALA A 1 92 ? -0.753 -10.414 5.616 1.00 96.06 92 ALA A C 1
ATOM 712 O O . ALA A 1 92 ? -1.274 -11.467 5.982 1.00 96.06 92 ALA A O 1
ATOM 713 N N . VAL A 1 93 ? -1.349 -9.230 5.797 1.00 95.19 93 VAL A N 1
ATOM 714 C CA . VAL A 1 93 ? -2.680 -9.074 6.403 1.00 95.19 93 VAL A CA 1
ATOM 715 C C . VAL A 1 93 ? -3.796 -9.382 5.407 1.00 95.19 93 VAL A C 1
ATOM 717 O O . VAL A 1 93 ? -4.820 -9.936 5.799 1.00 95.19 93 VAL A O 1
ATOM 720 N N . CYS A 1 94 ? -3.611 -9.059 4.124 1.00 93.44 94 CYS A N 1
ATOM 721 C CA . CYS A 1 94 ? -4.661 -9.154 3.105 1.00 93.44 94 CYS A CA 1
ATOM 722 C C . CYS A 1 94 ? -5.362 -10.537 3.033 1.00 93.44 94 CYS A C 1
ATOM 724 O O . CYS A 1 94 ? -6.595 -10.564 3.010 1.00 93.44 94 CYS A O 1
ATOM 726 N N . PRO A 1 95 ? -4.660 -11.691 3.086 1.00 94.31 95 PRO A N 1
ATOM 727 C CA . PRO A 1 95 ? -5.299 -13.011 3.101 1.00 94.31 95 PRO A CA 1
ATOM 728 C C . PRO A 1 95 ? -6.191 -13.292 4.316 1.00 94.31 95 PRO A C 1
ATOM 730 O O . PRO A 1 95 ? -7.053 -14.163 4.234 1.00 94.31 95 PRO A O 1
ATOM 733 N N . LEU A 1 96 ? -5.984 -12.588 5.433 1.00 95.25 96 LEU A N 1
ATOM 734 C CA . LEU A 1 96 ? -6.741 -12.762 6.677 1.00 95.25 96 LEU A CA 1
ATOM 735 C C . LEU A 1 96 ? -8.046 -11.952 6.696 1.00 95.25 96 LEU A C 1
ATOM 737 O O . LEU A 1 96 ? -8.874 -12.137 7.591 1.00 95.25 96 LEU A O 1
ATOM 741 N N . LEU A 1 97 ? -8.227 -11.046 5.732 1.00 95.50 97 LEU A N 1
ATOM 742 C CA . LEU A 1 97 ? -9.424 -10.224 5.621 1.00 95.50 97 LEU A CA 1
ATOM 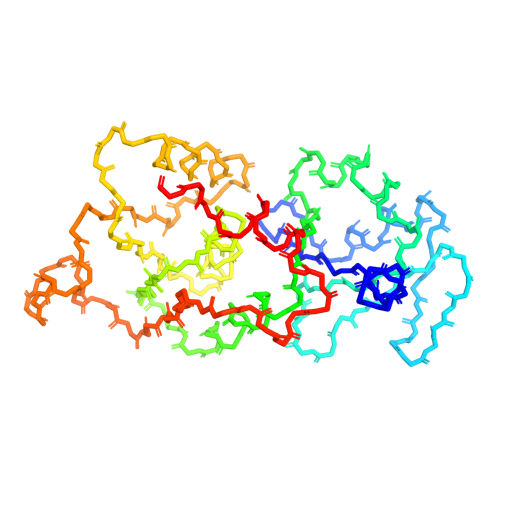743 C C . LEU A 1 97 ? -10.556 -11.006 4.962 1.00 95.50 97 LEU A C 1
ATOM 745 O O . LEU A 1 97 ? -10.378 -11.673 3.939 1.00 95.50 97 LEU A O 1
ATOM 749 N N . VAL A 1 98 ? -11.739 -10.866 5.550 1.00 94.12 98 VAL A N 1
ATOM 750 C CA . VAL A 1 98 ? -12.999 -11.384 5.013 1.00 94.12 98 VAL A CA 1
ATOM 751 C C . VAL A 1 98 ? -13.918 -10.222 4.646 1.00 94.12 98 VAL A C 1
ATOM 753 O O . VAL A 1 98 ? -13.693 -9.086 5.070 1.00 94.12 98 VAL A O 1
ATOM 756 N N . GLU A 1 99 ? -14.958 -10.499 3.872 1.00 95.38 99 GLU A N 1
ATOM 757 C CA . GLU A 1 99 ? -15.966 -9.497 3.527 1.00 95.38 99 GLU A CA 1
ATOM 758 C C . GLU A 1 99 ? -16.578 -8.854 4.784 1.00 95.38 99 GLU A C 1
ATOM 760 O O . GLU A 1 99 ? -16.736 -9.509 5.819 1.00 95.38 99 GLU A O 1
ATOM 765 N N . ASP A 1 100 ? -16.860 -7.550 4.707 1.00 94.31 100 ASP A N 1
ATOM 766 C CA . ASP A 1 100 ? -17.418 -6.734 5.793 1.00 94.31 100 ASP A CA 1
ATOM 767 C C . ASP A 1 100 ? -16.591 -6.700 7.093 1.00 94.31 100 ASP A C 1
ATOM 769 O O . ASP A 1 100 ? -17.090 -6.289 8.149 1.00 94.31 100 ASP A O 1
ATOM 773 N N . SER A 1 101 ? -15.312 -7.085 7.027 1.00 96.50 101 SER A N 1
ATOM 774 C CA . SER A 1 101 ? -14.378 -6.983 8.150 1.00 96.50 101 SER A CA 1
ATOM 775 C C . SER A 1 101 ? -13.575 -5.686 8.162 1.00 96.50 101 SER A C 1
ATOM 777 O O . SER A 1 101 ? -13.531 -4.918 7.196 1.00 96.50 101 SER A O 1
ATOM 779 N N . GLU A 1 102 ? -12.911 -5.449 9.290 1.00 97.12 102 GLU A N 1
ATOM 780 C CA . GLU A 1 102 ? -12.036 -4.305 9.487 1.00 97.12 102 GLU A CA 1
ATOM 781 C C . GLU A 1 102 ? -10.627 -4.752 9.904 1.00 97.12 102 GLU A C 1
ATOM 783 O O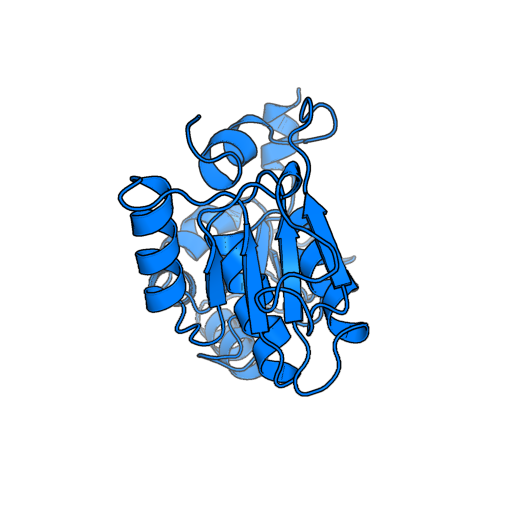 . GLU A 1 102 ? -10.448 -5.708 10.666 1.00 97.12 102 GLU A O 1
ATOM 788 N N . VAL A 1 103 ? -9.613 -4.039 9.415 1.00 97.69 103 VAL A N 1
ATOM 789 C CA . VAL A 1 103 ? -8.246 -4.096 9.943 1.00 97.69 103 VAL A CA 1
ATOM 790 C C . VAL A 1 103 ? -7.992 -2.868 10.799 1.00 97.69 103 VAL A C 1
ATOM 792 O O . VAL A 1 103 ? -8.239 -1.741 10.371 1.00 97.69 103 VAL A O 1
ATOM 795 N N . LEU A 1 104 ? -7.475 -3.085 12.003 1.00 97.19 104 LEU A N 1
ATOM 796 C CA . LEU A 1 104 ? 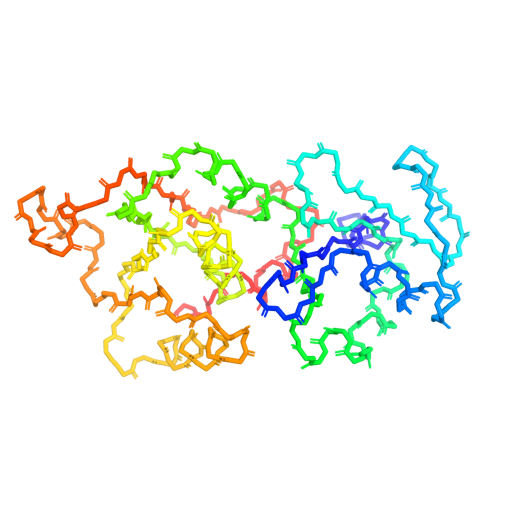-7.051 -2.017 12.896 1.00 97.19 104 LEU A CA 1
ATOM 797 C C . LEU A 1 104 ? -5.555 -1.765 12.725 1.00 97.19 104 LEU A C 1
ATOM 799 O O . LEU A 1 104 ? -4.744 -2.634 13.031 1.00 97.19 104 LEU A O 1
ATOM 803 N N . MET A 1 105 ? -5.179 -0.582 12.256 1.00 97.00 105 MET A N 1
ATOM 804 C CA . MET A 1 105 ? -3.791 -0.146 12.149 1.00 97.00 105 MET A CA 1
ATOM 805 C C . MET A 1 105 ? -3.386 0.672 13.373 1.00 97.00 105 MET A C 1
ATOM 807 O O . MET A 1 105 ? -4.050 1.648 13.739 1.00 97.00 105 MET A O 1
ATOM 811 N N . VAL A 1 106 ? -2.273 0.274 13.990 1.00 94.62 106 VAL A N 1
ATOM 812 C CA . VAL A 1 106 ? -1.750 0.865 15.228 1.00 94.62 106 VAL A CA 1
ATOM 813 C C . VAL A 1 106 ? -0.236 1.046 15.123 1.00 94.62 106 VAL A C 1
ATOM 815 O O . VAL A 1 106 ? 0.464 0.128 14.702 1.00 94.62 106 VAL A O 1
ATOM 818 N N . GLY A 1 107 ? 0.282 2.204 15.541 1.00 91.31 107 GLY A N 1
ATOM 819 C CA . GLY A 1 107 ? 1.723 2.461 15.658 1.00 91.31 107 GLY A CA 1
ATOM 820 C C . GLY A 1 107 ? 2.253 3.561 14.730 1.00 91.31 107 GLY A C 1
ATOM 821 O O . GLY A 1 107 ? 1.547 4.530 14.471 1.00 91.31 107 GLY A O 1
ATOM 822 N N . SER A 1 108 ? 3.510 3.425 14.294 1.00 87.81 108 SER A N 1
ATOM 823 C CA . SER A 1 108 ? 4.236 4.342 13.405 1.00 87.81 108 SER A CA 1
ATOM 824 C C . SER A 1 108 ? 4.183 3.854 11.957 1.00 87.81 108 SER A C 1
ATOM 826 O O . SER A 1 108 ? 4.703 2.779 11.620 1.00 87.81 108 SER A O 1
ATOM 828 N N . PHE A 1 109 ? 3.538 4.639 11.101 1.00 90.44 109 PHE A N 1
ATOM 829 C CA . PHE A 1 109 ? 3.402 4.384 9.672 1.00 90.44 109 PHE A CA 1
ATOM 830 C C . PHE A 1 109 ? 3.136 5.681 8.906 1.00 90.44 109 PHE A C 1
ATOM 832 O O . PHE A 1 109 ? 2.525 6.620 9.425 1.00 90.44 109 PHE A O 1
ATOM 839 N N . SER A 1 110 ? 3.518 5.683 7.631 1.00 91.44 110 SER A N 1
ATOM 840 C CA . SER A 1 110 ? 3.183 6.752 6.696 1.00 91.44 110 SER A CA 1
ATOM 841 C C . SER A 1 110 ? 1.721 6.731 6.268 1.00 91.44 110 SER A C 1
ATOM 843 O O . SER A 1 110 ? 1.025 5.709 6.333 1.00 91.44 110 SER A O 1
ATOM 845 N N . ALA A 1 111 ? 1.275 7.847 5.691 1.00 94.12 111 ALA A N 1
ATOM 846 C CA . ALA A 1 111 ? 0.013 7.871 4.969 1.00 94.12 111 ALA A CA 1
ATOM 847 C C . ALA A 1 111 ? 0.006 6.910 3.766 1.00 94.12 111 ALA A C 1
ATOM 849 O O . ALA A 1 111 ? -1.045 6.350 3.456 1.00 94.12 111 ALA A O 1
ATOM 850 N N . LEU A 1 112 ? 1.158 6.665 3.126 1.00 95.31 112 LEU A N 1
ATOM 851 C CA . LEU A 1 112 ? 1.285 5.688 2.039 1.00 95.31 112 LEU A CA 1
ATOM 852 C C . LEU A 1 112 ? 1.053 4.257 2.529 1.00 95.31 112 LEU A C 1
ATOM 854 O O . LEU A 1 112 ? 0.367 3.498 1.855 1.00 95.31 112 LEU A O 1
ATOM 858 N N . THR A 1 113 ? 1.556 3.889 3.708 1.00 96.19 113 THR A N 1
ATOM 859 C CA . THR A 1 113 ? 1.324 2.572 4.324 1.00 96.19 113 THR A CA 1
ATOM 860 C C . THR A 1 113 ? -0.157 2.365 4.641 1.00 96.19 113 THR A C 1
ATOM 862 O O . THR A 1 113 ? -0.709 1.305 4.345 1.00 96.19 113 THR A O 1
ATOM 865 N N . VAL A 1 114 ? -0.838 3.389 5.165 1.00 97.44 114 VAL A N 1
ATOM 866 C CA . VAL A 1 114 ? -2.297 3.338 5.368 1.00 97.44 114 VAL A CA 1
ATOM 867 C C . VAL A 1 114 ? -3.037 3.216 4.038 1.00 97.44 114 VAL A C 1
ATOM 869 O O . VAL A 1 114 ? -3.974 2.426 3.920 1.00 97.44 114 VAL A O 1
ATOM 872 N N . ALA A 1 115 ? -2.626 3.982 3.028 1.00 98.06 115 ALA A N 1
ATOM 873 C CA . ALA A 1 115 ? -3.255 3.962 1.717 1.00 98.06 115 ALA A CA 1
ATOM 874 C C . ALA A 1 115 ? -3.095 2.599 1.028 1.00 98.06 115 ALA A C 1
ATOM 876 O O . ALA A 1 115 ? -4.081 2.075 0.519 1.00 98.06 115 ALA A O 1
ATOM 877 N N . HIS A 1 116 ? -1.908 1.993 1.100 1.00 98.19 116 HIS A N 1
ATOM 878 C CA . HIS A 1 116 ? -1.630 0.653 0.591 1.00 98.19 116 HIS A CA 1
ATOM 879 C C . HIS A 1 116 ? -2.550 -0.394 1.238 1.00 98.19 116 HIS A C 1
ATOM 881 O O . HIS A 1 116 ? -3.229 -1.148 0.540 1.00 98.19 116 HIS A O 1
ATOM 887 N N . MET A 1 117 ? -2.679 -0.377 2.571 1.00 98.19 117 MET A N 1
ATOM 888 C CA . MET A 1 117 ? -3.640 -1.241 3.262 1.00 98.19 117 MET A CA 1
ATOM 889 C C . MET A 1 117 ? -5.086 -0.949 2.825 1.00 98.19 117 MET A C 1
ATOM 891 O O . MET A 1 117 ? -5.881 -1.872 2.676 1.00 98.19 117 MET A O 1
ATOM 895 N N . GLY A 1 118 ? -5.440 0.314 2.569 1.00 98.19 118 GLY A N 1
ATOM 896 C CA . GLY A 1 118 ? -6.751 0.704 2.039 1.00 98.19 118 GLY A CA 1
ATOM 897 C C . GLY A 1 118 ? -7.054 0.089 0.670 1.00 98.19 118 GLY A C 1
ATOM 898 O O . GLY A 1 118 ? -8.138 -0.470 0.475 1.00 98.19 118 GLY A O 1
ATOM 899 N N . VAL A 1 119 ? -6.088 0.129 -0.250 1.00 98.25 119 VAL A N 1
ATOM 900 C CA . VAL A 1 119 ? -6.177 -0.488 -1.583 1.00 98.25 119 VAL A CA 1
ATOM 901 C C . VAL A 1 119 ? -6.370 -2.001 -1.457 1.00 98.25 119 VAL A C 1
ATOM 903 O O . VAL A 1 119 ? -7.360 -2.538 -1.956 1.00 98.25 119 VAL A O 1
ATOM 906 N N . LEU A 1 120 ? -5.500 -2.681 -0.704 1.00 97.38 120 LEU A N 1
ATOM 907 C CA . LEU A 1 120 ? -5.578 -4.130 -0.490 1.00 97.38 120 LEU A CA 1
ATOM 908 C C . LEU A 1 120 ? -6.883 -4.557 0.200 1.00 97.38 120 LEU A C 1
ATOM 910 O O . LEU A 1 120 ? -7.513 -5.533 -0.206 1.00 97.38 120 LEU A O 1
ATOM 914 N N . ALA A 1 121 ? -7.330 -3.812 1.215 1.00 97.56 121 ALA A N 1
ATOM 915 C CA . ALA A 1 121 ? -8.589 -4.079 1.906 1.00 97.56 121 ALA A CA 1
ATOM 916 C C . ALA A 1 121 ? -9.807 -3.874 0.992 1.00 97.56 121 ALA A C 1
ATOM 918 O O . ALA A 1 121 ? -10.789 -4.605 1.117 1.00 97.56 121 ALA A O 1
ATOM 919 N N . THR A 1 122 ? -9.746 -2.931 0.044 1.00 97.00 122 THR A N 1
ATOM 920 C CA . THR A 1 122 ? -10.841 -2.697 -0.913 1.00 97.00 122 THR A CA 1
ATOM 921 C C . THR A 1 122 ? -11.090 -3.934 -1.776 1.00 97.00 122 THR A C 1
ATOM 923 O O . THR A 1 122 ? -12.243 -4.308 -1.974 1.00 97.00 122 THR A O 1
ATOM 926 N N . ALA A 1 123 ? -10.034 -4.634 -2.203 1.00 93.75 123 ALA A N 1
ATOM 927 C CA . ALA A 1 123 ? -10.152 -5.887 -2.956 1.00 93.75 123 ALA A CA 1
ATOM 928 C C . ALA A 1 123 ? -10.829 -7.028 -2.166 1.00 93.75 123 ALA A C 1
ATOM 930 O O . ALA A 1 123 ? -11.206 -8.044 -2.746 1.00 93.75 123 ALA A O 1
ATOM 931 N N . ARG A 1 124 ? -10.980 -6.875 -0.844 1.00 95.19 124 ARG A N 1
ATOM 932 C CA . ARG A 1 124 ? -11.633 -7.831 0.064 1.00 95.19 124 ARG A CA 1
ATOM 933 C C . ARG A 1 124 ? -12.960 -7.320 0.627 1.00 95.19 124 ARG A C 1
ATOM 935 O O . ARG A 1 124 ? -13.478 -7.923 1.562 1.00 95.19 124 ARG A O 1
ATOM 942 N N . SER A 1 125 ? -13.484 -6.203 0.112 1.00 96.44 125 SER A N 1
ATOM 943 C CA . SER A 1 125 ? -14.655 -5.516 0.682 1.00 96.44 125 SER A CA 1
ATOM 944 C C . SER A 1 125 ? -14.493 -5.218 2.183 1.00 96.44 125 SER A C 1
ATOM 946 O O . SER A 1 125 ? -15.455 -5.240 2.948 1.00 96.44 125 SER A O 1
ATOM 948 N N . ALA A 1 126 ? -13.256 -4.956 2.613 1.00 97.50 126 ALA A N 1
ATOM 949 C CA . ALA A 1 126 ? -12.887 -4.683 3.994 1.00 97.50 126 ALA A CA 1
ATOM 950 C C . ALA A 1 126 ? -12.535 -3.201 4.191 1.00 97.50 126 ALA A C 1
ATOM 952 O O . ALA A 1 126 ? -12.285 -2.447 3.240 1.00 97.50 126 ALA A O 1
ATOM 953 N N . ARG A 1 127 ? -12.500 -2.765 5.453 1.00 97.75 127 ARG A N 1
ATOM 954 C CA . ARG A 1 127 ? -12.174 -1.381 5.830 1.00 97.75 127 ARG A CA 1
ATOM 955 C C . ARG A 1 127 ? -10.919 -1.302 6.679 1.00 97.75 127 ARG A C 1
ATOM 957 O O . ARG A 1 127 ? -10.573 -2.237 7.392 1.00 97.75 127 ARG A O 1
ATOM 964 N N . VAL A 1 128 ? -10.278 -0.142 6.644 1.00 98.12 128 VAL A N 1
ATOM 965 C CA . VAL A 1 128 ? -9.117 0.168 7.478 1.00 98.12 128 VAL A CA 1
ATOM 966 C C . VAL A 1 128 ? -9.529 1.152 8.560 1.00 98.12 128 VAL A C 1
ATOM 968 O O . VAL A 1 128 ? -10.078 2.215 8.267 1.00 98.12 128 VAL A O 1
ATOM 971 N N . ILE A 1 129 ? -9.245 0.815 9.810 1.00 97.25 129 ILE A N 1
ATOM 972 C CA . ILE A 1 129 ? -9.415 1.687 10.966 1.00 97.25 129 ILE A CA 1
ATOM 973 C C . ILE A 1 129 ? -8.029 2.088 11.455 1.00 97.25 129 ILE A C 1
ATOM 975 O O . ILE A 1 129 ? -7.197 1.230 11.721 1.00 97.25 129 ILE A O 1
ATOM 979 N N . VAL A 1 130 ? -7.775 3.384 11.584 1.00 96.62 130 VAL A N 1
ATOM 980 C CA . VAL A 1 130 ? -6.487 3.917 12.043 1.00 96.62 130 VAL A CA 1
ATOM 981 C C . VAL A 1 130 ? -6.682 4.569 13.402 1.00 96.62 130 VAL A C 1
ATOM 983 O O . VAL A 1 130 ? -7.489 5.492 13.522 1.00 96.62 130 VAL A O 1
ATOM 986 N N . CYS A 1 131 ? -5.966 4.098 14.418 1.00 93.06 131 CYS A N 1
ATOM 987 C CA . CYS A 1 131 ? -6.089 4.602 15.786 1.00 93.06 131 CYS A CA 1
ATOM 988 C C . CYS A 1 131 ? -5.097 5.710 16.116 1.00 93.06 131 CYS A C 1
ATOM 990 O O . CYS A 1 131 ? -4.008 5.775 15.553 1.00 93.06 131 CYS A O 1
ATOM 992 N N . GLY A 1 132 ? -5.454 6.523 17.112 1.00 91.06 132 GLY A N 1
ATOM 993 C CA . GLY A 1 132 ? -4.562 7.520 17.690 1.00 91.06 132 GLY A CA 1
ATOM 994 C C . GLY A 1 132 ? -4.265 8.691 16.763 1.00 91.06 132 GLY A C 1
ATOM 995 O O . GLY A 1 132 ? -3.152 9.200 16.799 1.00 91.06 132 GLY A O 1
ATOM 996 N N . VAL A 1 133 ? -5.235 9.115 15.945 1.00 91.81 133 VAL A N 1
ATOM 997 C CA . VAL A 1 133 ? -5.098 10.255 15.026 1.00 91.81 133 VAL A CA 1
ATOM 998 C C . VAL A 1 133 ? -5.962 11.422 15.526 1.00 91.81 133 VAL A C 1
ATOM 1000 O O . VAL A 1 133 ? -7.147 11.496 15.176 1.00 91.81 133 VAL A O 1
ATOM 1003 N N . PRO A 1 134 ? -5.411 12.345 16.345 1.00 91.06 134 PRO A N 1
ATOM 1004 C CA . PRO A 1 134 ? -6.187 13.397 16.993 1.00 91.06 134 PRO A CA 1
ATOM 1005 C C . PRO A 1 134 ? -6.938 14.287 15.997 1.00 91.06 134 PRO A C 1
ATOM 1007 O O . PRO A 1 134 ? -6.446 14.547 14.891 1.00 91.06 134 PRO A O 1
ATOM 1010 N N . PRO A 1 135 ? -8.109 14.827 16.377 1.00 89.06 135 PRO A N 1
ATOM 1011 C CA . PRO A 1 135 ? -8.813 15.775 15.533 1.00 89.06 135 PRO A CA 1
ATOM 1012 C C . PRO A 1 135 ? -7.955 17.034 15.343 1.00 89.06 135 PRO A C 1
ATOM 1014 O O . PRO A 1 135 ? -7.317 17.514 16.275 1.00 89.06 135 PRO A O 1
ATOM 1017 N N . ASN A 1 136 ? -7.963 17.583 14.127 1.00 88.00 136 ASN A N 1
ATOM 1018 C CA . ASN A 1 136 ? -7.242 18.803 13.735 1.00 88.00 136 ASN A CA 1
ATOM 1019 C C . ASN A 1 136 ? -5.700 18.737 13.745 1.00 88.00 136 ASN A C 1
ATOM 1021 O O . ASN A 1 136 ? -5.075 19.776 13.530 1.00 88.00 136 ASN A O 1
ATOM 1025 N N . SER A 1 137 ? -5.076 17.565 13.918 1.00 90.06 137 SER A N 1
ATOM 1026 C CA . SER A 1 137 ? -3.619 17.443 13.768 1.00 90.06 137 SER A CA 1
ATOM 1027 C C . SER A 1 137 ? -3.175 17.626 12.308 1.00 90.06 137 SER A C 1
ATOM 1029 O O . SER A 1 137 ? -3.926 17.340 11.367 1.00 90.06 137 SER A O 1
ATOM 1031 N N . SER A 1 138 ? -1.943 18.102 12.103 1.00 89.00 138 SER A N 1
ATOM 1032 C CA . SER A 1 138 ? -1.295 18.134 10.782 1.00 89.00 138 SER A CA 1
ATOM 1033 C C . SER A 1 138 ? -1.248 16.736 10.166 1.00 89.00 138 SER A C 1
ATOM 1035 O O . SER A 1 138 ? -1.656 16.567 9.020 1.00 89.00 138 SER A O 1
ATOM 1037 N N . GLN A 1 139 ? -0.885 15.736 10.973 1.00 88.31 139 GLN A N 1
ATOM 1038 C CA . GLN A 1 139 ? -0.877 14.320 10.610 1.00 88.31 139 GLN A CA 1
ATOM 1039 C C . GLN A 1 139 ? -2.234 13.849 10.065 1.00 88.31 139 GLN A C 1
ATOM 1041 O O . GLN A 1 139 ? -2.291 13.165 9.047 1.00 88.31 139 GLN A O 1
ATOM 1046 N N . ARG A 1 140 ? -3.355 14.234 10.696 1.00 93.69 140 ARG A N 1
ATOM 1047 C CA . ARG A 1 140 ? -4.695 13.859 10.216 1.00 93.69 140 ARG A CA 1
ATOM 1048 C C . ARG A 1 140 ? -4.980 14.437 8.836 1.00 93.69 140 ARG A C 1
ATOM 1050 O O . ARG A 1 140 ? -5.526 13.733 7.992 1.00 93.69 140 ARG A O 1
ATOM 1057 N N . LYS A 1 141 ? -4.628 15.707 8.615 1.00 94.12 141 LYS A N 1
ATOM 1058 C CA . LYS A 1 141 ? -4.812 16.376 7.319 1.00 94.12 141 LYS A CA 1
ATOM 1059 C C . LYS A 1 141 ? -3.950 15.724 6.244 1.00 94.12 141 LYS A C 1
ATOM 1061 O O . LYS A 1 141 ? -4.443 15.470 5.154 1.00 94.12 141 LYS A O 1
ATOM 1066 N N . GLU A 1 142 ? -2.695 15.422 6.560 1.00 92.62 142 GLU A N 1
ATOM 1067 C CA . GLU A 1 142 ? -1.775 14.722 5.663 1.00 92.62 142 GLU A CA 1
ATOM 1068 C C . GLU A 1 142 ? -2.314 13.342 5.268 1.00 92.62 142 GLU A C 1
ATOM 1070 O O . GLU A 1 142 ? -2.449 13.056 4.077 1.00 92.62 142 GLU A O 1
ATOM 1075 N N . LEU A 1 143 ? -2.723 12.537 6.257 1.00 94.38 143 LEU A N 1
ATOM 1076 C CA . LEU A 1 143 ? -3.376 11.246 6.045 1.00 94.38 143 LEU A CA 1
ATOM 1077 C C . LEU A 1 143 ? -4.594 11.383 5.131 1.00 94.38 143 LEU A C 1
ATOM 1079 O O . LEU A 1 143 ? -4.680 10.704 4.114 1.00 94.38 143 LEU A O 1
ATOM 1083 N N . GLN A 1 144 ? -5.526 12.278 5.465 1.00 95.81 144 GLN A N 1
ATOM 1084 C CA . GLN A 1 144 ? -6.749 12.477 4.686 1.00 95.81 144 GLN A CA 1
ATOM 1085 C C . GLN A 1 144 ? -6.461 12.910 3.249 1.00 95.81 144 GLN A C 1
ATOM 1087 O O . GLN A 1 144 ? -7.068 12.368 2.324 1.00 95.81 144 GLN A O 1
ATOM 1092 N N . ASN A 1 145 ? -5.535 13.849 3.055 1.00 96.00 145 ASN A N 1
ATOM 1093 C CA . ASN A 1 145 ? -5.169 14.348 1.737 1.00 96.00 145 ASN A CA 1
ATOM 1094 C C . ASN A 1 145 ? -4.571 13.232 0.882 1.00 96.00 145 ASN A C 1
ATOM 1096 O O . ASN A 1 145 ? -5.035 13.008 -0.232 1.00 96.00 145 ASN A O 1
ATOM 1100 N N . LEU A 1 146 ? -3.589 12.494 1.405 1.00 95.62 146 LEU A N 1
ATOM 1101 C CA . LEU A 1 146 ? -2.922 11.449 0.637 1.00 95.62 146 LEU A CA 1
ATOM 1102 C C . LEU A 1 146 ? -3.852 10.262 0.358 1.00 95.62 146 LEU A C 1
ATOM 1104 O O . LEU A 1 146 ? -3.920 9.810 -0.781 1.00 95.62 146 LEU A O 1
ATOM 1108 N N . ILE A 1 147 ? -4.624 9.803 1.348 1.00 96.94 147 ILE A N 1
ATOM 1109 C CA . ILE A 1 147 ? -5.621 8.729 1.176 1.00 96.94 147 ILE A CA 1
ATOM 1110 C C . ILE A 1 147 ? -6.634 9.110 0.088 1.00 96.94 147 ILE A C 1
ATOM 1112 O O . ILE A 1 147 ? -6.958 8.288 -0.771 1.00 96.94 147 ILE A O 1
ATOM 1116 N N . SER A 1 148 ? -7.082 10.371 0.079 1.00 96.88 148 SER A N 1
ATOM 1117 C CA . SER A 1 148 ? -7.993 10.887 -0.948 1.00 96.88 148 SER A CA 1
ATOM 1118 C C . SER A 1 148 ? -7.331 10.948 -2.326 1.00 96.88 148 SER A C 1
ATOM 1120 O O . SER A 1 148 ? -7.944 10.528 -3.305 1.00 96.88 148 SER A O 1
ATOM 1122 N N . SER A 1 149 ? -6.076 11.403 -2.415 1.00 97.38 149 SER A N 1
ATOM 1123 C CA . SER A 1 149 ? -5.308 11.448 -3.669 1.00 97.38 149 SER A CA 1
ATOM 1124 C C . SER A 1 149 ? -5.038 10.059 -4.253 1.00 97.38 149 SER A C 1
ATOM 1126 O O . SER A 1 149 ? -5.077 9.886 -5.472 1.00 97.38 149 SER A O 1
ATOM 1128 N N . VAL A 1 150 ? -4.809 9.053 -3.403 1.00 97.62 150 VAL A N 1
ATOM 1129 C CA . VAL A 1 150 ? -4.697 7.639 -3.802 1.00 97.62 150 VAL A CA 1
ATOM 1130 C C . VAL A 1 150 ? -6.058 7.081 -4.245 1.00 97.62 150 VAL A C 1
ATOM 1132 O O . VAL A 1 150 ? -6.107 6.185 -5.083 1.00 97.62 150 VAL A O 1
ATOM 1135 N N . GLY A 1 151 ? -7.168 7.647 -3.764 1.00 97.56 151 GLY A N 1
ATOM 1136 C CA . GLY A 1 151 ? -8.532 7.245 -4.127 1.00 97.56 151 GLY A CA 1
ATOM 1137 C C . GLY A 1 151 ? -9.182 6.268 -3.144 1.00 97.56 151 GLY A C 1
ATOM 1138 O O . GLY A 1 151 ? -10.266 5.750 -3.418 1.00 97.56 151 GLY A O 1
ATOM 1139 N N . CYS A 1 152 ? -8.559 6.031 -1.989 1.00 97.94 152 CYS A N 1
ATOM 1140 C CA . CYS A 1 152 ? -9.084 5.144 -0.960 1.00 97.94 152 CYS A CA 1
ATOM 1141 C C . CYS A 1 152 ? -10.301 5.773 -0.264 1.00 97.94 152 CYS A C 1
ATOM 1143 O O . CYS A 1 152 ? -10.248 6.898 0.231 1.00 97.94 152 CYS A O 1
ATOM 1145 N N . LYS A 1 153 ? -11.405 5.021 -0.183 1.00 97.12 153 LYS A N 1
ATOM 1146 C CA . LYS A 1 153 ? -12.669 5.460 0.451 1.00 97.12 153 LYS A CA 1
ATOM 1147 C C . LYS A 1 153 ? -13.045 4.643 1.689 1.00 97.12 153 LYS A C 1
ATOM 1149 O O . LYS A 1 153 ? -13.986 4.984 2.400 1.00 97.12 153 LYS A O 1
ATOM 1154 N N . ASN A 1 154 ? -12.318 3.562 1.949 1.00 97.69 154 ASN A N 1
ATOM 1155 C CA . ASN A 1 154 ? -12.597 2.576 2.992 1.00 97.69 154 ASN A CA 1
ATOM 1156 C C . ASN A 1 154 ? -11.767 2.786 4.274 1.00 97.69 154 ASN A C 1
ATOM 1158 O O . ASN A 1 154 ? -11.742 1.899 5.127 1.00 97.69 154 ASN A O 1
ATOM 1162 N N . VAL A 1 155 ? -11.115 3.943 4.439 1.00 98.00 155 VAL A N 1
ATOM 1163 C CA . VAL A 1 155 ? -10.287 4.257 5.615 1.00 98.00 155 VAL A CA 1
ATOM 1164 C C . VAL A 1 155 ? -11.038 5.165 6.594 1.00 98.00 155 VAL A C 1
ATOM 1166 O O . VAL A 1 155 ? -11.602 6.186 6.203 1.00 98.00 155 VAL A O 1
ATOM 1169 N N . LYS A 1 156 ? -11.025 4.823 7.886 1.00 96.56 156 LYS A N 1
ATOM 1170 C CA . LYS A 1 156 ? -11.597 5.620 8.983 1.00 96.56 156 LYS A CA 1
ATOM 1171 C C . LYS A 1 156 ? -10.516 5.949 10.012 1.00 96.56 156 LYS A C 1
ATOM 1173 O O . LYS A 1 156 ? -9.820 5.062 10.489 1.00 96.56 156 LYS A O 1
ATOM 1178 N N . LEU A 1 157 ? -10.417 7.225 10.385 1.00 96.06 157 LEU A N 1
ATOM 1179 C CA . LEU A 1 157 ? -9.450 7.715 11.373 1.00 96.06 157 LEU A CA 1
ATOM 1180 C C . LEU A 1 157 ? -10.137 7.926 12.728 1.00 96.06 157 LEU A C 1
ATOM 1182 O O . LEU A 1 157 ? -11.030 8.776 12.832 1.00 96.06 157 LEU A O 1
ATOM 1186 N N . LEU A 1 158 ? -9.710 7.182 13.745 1.00 94.56 158 LEU A N 1
ATOM 1187 C CA . LEU A 1 158 ? -10.143 7.314 15.135 1.00 94.56 158 LEU A CA 1
ATOM 1188 C C . LEU A 1 158 ? -9.188 8.220 15.912 1.00 94.56 158 LEU A C 1
ATOM 1190 O O . LEU A 1 158 ? -7.970 8.152 15.744 1.00 94.56 158 LEU A O 1
ATOM 1194 N N . SER A 1 159 ? -9.754 9.053 16.782 1.00 92.94 159 SER A N 1
ATOM 1195 C CA . SER A 1 159 ? -8.966 9.954 17.634 1.00 92.94 159 SER A CA 1
ATOM 1196 C C . SER A 1 159 ? -8.389 9.216 18.838 1.00 92.94 159 SER A C 1
ATOM 1198 O O . SER A 1 159 ? -7.361 9.597 19.392 1.00 92.94 159 SER A O 1
ATOM 1200 N N . GLU A 1 160 ? -9.080 8.162 19.254 1.00 91.38 160 GLU A N 1
ATOM 1201 C CA . GLU A 1 160 ? -8.810 7.382 20.443 1.00 91.38 160 GLU A CA 1
ATOM 1202 C C . GLU A 1 160 ? -7.497 6.611 20.285 1.00 91.38 160 GLU A C 1
ATOM 1204 O O . GLU A 1 160 ? -7.236 5.968 19.264 1.00 91.38 160 GLU A O 1
ATOM 1209 N N . SER A 1 161 ? -6.656 6.678 21.318 1.00 90.62 161 SER A N 1
ATOM 1210 C CA . SER A 1 161 ? -5.452 5.851 21.408 1.00 90.62 161 SER A CA 1
ATOM 1211 C C . SER A 1 161 ? -5.839 4.381 21.521 1.00 90.62 161 SER A C 1
ATOM 1213 O O . SER A 1 161 ? -6.797 4.051 22.218 1.00 90.62 161 SER A O 1
ATOM 1215 N N . PHE A 1 162 ? -5.041 3.501 20.916 1.00 91.44 162 PHE A N 1
ATOM 1216 C CA . PHE A 1 162 ? -5.247 2.055 20.981 1.00 91.44 162 PHE A CA 1
ATOM 1217 C C . PHE A 1 162 ? -5.398 1.530 22.418 1.00 91.44 162 PHE A C 1
ATOM 1219 O O . PHE A 1 162 ? -6.285 0.732 22.685 1.00 91.44 162 PHE A O 1
ATOM 1226 N N . LEU A 1 163 ? -4.610 2.048 23.369 1.00 90.12 163 LEU A N 1
ATOM 1227 C CA . LEU A 1 163 ? -4.656 1.626 24.778 1.00 90.12 163 LEU A CA 1
ATOM 1228 C C . LEU A 1 163 ? -5.953 2.011 25.508 1.00 90.12 163 LEU A C 1
ATOM 1230 O O . LEU A 1 163 ? -6.180 1.559 26.626 1.00 90.12 163 LEU A O 1
ATOM 1234 N N . LYS A 1 164 ? -6.764 2.896 24.920 1.00 90.25 164 LYS A N 1
ATOM 1235 C CA . LYS A 1 164 ? -8.036 3.358 25.488 1.00 90.25 164 LYS A CA 1
ATOM 1236 C C . LYS A 1 164 ? -9.248 2.693 24.844 1.00 90.25 164 LYS A C 1
ATOM 1238 O O . LYS A 1 164 ? -10.358 2.967 25.286 1.00 90.25 164 LYS A O 1
ATOM 1243 N N . LEU A 1 165 ? -9.044 1.874 23.812 1.00 89.62 165 LEU A N 1
ATOM 1244 C CA . LEU A 1 165 ? -10.127 1.148 23.167 1.00 89.62 165 LEU A CA 1
ATOM 1245 C C . LEU A 1 165 ? -10.525 -0.046 24.028 1.00 89.62 165 LEU A C 1
ATOM 1247 O O . LEU A 1 165 ? -9.687 -0.868 24.398 1.00 89.62 165 LEU A O 1
ATOM 1251 N N . GLY A 1 166 ? -11.809 -0.127 24.346 1.00 85.88 166 GLY A N 1
ATOM 1252 C CA . GLY A 1 166 ? -12.406 -1.294 24.970 1.00 85.88 166 GLY A CA 1
ATOM 1253 C C . GLY A 1 166 ? -12.750 -2.358 23.932 1.00 85.88 166 GLY A C 1
ATOM 1254 O O . GLY A 1 166 ? -13.127 -2.050 22.804 1.00 85.88 166 GLY A O 1
ATOM 1255 N N . GLU A 1 167 ? -12.713 -3.627 24.336 1.00 76.50 167 GLU A N 1
ATOM 1256 C CA . GLU A 1 167 ? -13.140 -4.761 23.496 1.00 76.50 167 GLU A CA 1
ATOM 1257 C C . GLU A 1 167 ? -14.603 -4.637 23.029 1.00 76.50 167 GLU A C 1
ATOM 1259 O O . GLU A 1 167 ? -14.990 -5.181 21.997 1.00 76.50 167 GLU A O 1
ATOM 1264 N N . TRP A 1 168 ? -15.414 -3.890 23.780 1.00 82.12 168 TRP A N 1
ATOM 1265 C CA . TRP A 1 168 ? -16.839 -3.682 23.526 1.00 82.12 168 TRP A CA 1
ATOM 1266 C C . TRP A 1 168 ? -17.146 -2.402 22.746 1.00 82.12 168 TRP A C 1
ATOM 1268 O O . TRP A 1 168 ? -18.316 -2.135 22.454 1.00 82.12 168 TRP A O 1
ATOM 1278 N N . ASP A 1 169 ? -16.127 -1.616 22.389 1.00 87.56 169 ASP A N 1
ATOM 1279 C CA . ASP A 1 169 ? -16.330 -0.378 21.651 1.00 87.56 169 ASP A CA 1
ATOM 1280 C C . ASP A 1 169 ? -16.896 -0.669 20.260 1.00 87.56 169 ASP A C 1
ATOM 1282 O O . ASP A 1 169 ? -16.295 -1.356 19.432 1.00 87.56 169 ASP A O 1
ATOM 1286 N N . VAL A 1 170 ? -18.055 -0.075 19.965 1.00 87.81 170 VAL A N 1
ATOM 1287 C CA . VAL A 1 170 ? -18.778 -0.256 18.692 1.00 87.81 170 VAL A CA 1
ATOM 1288 C C . VAL A 1 170 ? -17.904 0.083 17.478 1.00 87.81 170 VAL A C 1
ATOM 1290 O O . VAL A 1 170 ? -18.115 -0.444 16.389 1.00 87.81 170 VAL A O 1
ATOM 1293 N N . CYS A 1 171 ? -16.895 0.943 17.652 1.00 86.75 171 CYS A N 1
ATOM 1294 C CA . CYS A 1 171 ? -15.984 1.342 16.585 1.00 86.75 171 CYS A CA 1
ATOM 1295 C C . CYS A 1 171 ? -14.970 0.267 16.161 1.00 86.75 171 CYS A C 1
ATOM 1297 O O . CYS A 1 171 ? -14.356 0.471 15.116 1.00 86.75 171 CYS A O 1
ATOM 1299 N N . VAL A 1 172 ? -14.806 -0.823 16.924 1.00 90.31 172 VAL A N 1
ATOM 1300 C CA . VAL A 1 172 ? -13.866 -1.922 16.624 1.00 90.31 172 VAL A CA 1
ATOM 1301 C C . VAL A 1 172 ? -14.514 -3.312 16.608 1.00 90.31 172 VAL A C 1
ATOM 1303 O O . VAL A 1 172 ? -13.825 -4.307 16.413 1.00 90.31 172 VAL A O 1
ATOM 1306 N N . GLN A 1 173 ? -15.840 -3.414 16.738 1.00 91.19 173 GLN A N 1
ATOM 1307 C CA . GLN A 1 173 ? -16.549 -4.705 16.782 1.00 91.19 173 GLN A CA 1
ATOM 1308 C C . GLN A 1 173 ? -16.378 -5.570 15.522 1.00 91.19 173 GLN A C 1
ATOM 1310 O O . GLN A 1 173 ? -16.547 -6.786 15.584 1.00 91.19 173 GLN A O 1
ATOM 1315 N N . LYS A 1 174 ? -16.063 -4.961 14.373 1.00 94.25 174 LYS A N 1
ATOM 1316 C CA . LYS A 1 174 ? -15.827 -5.673 13.108 1.00 94.25 174 LYS A CA 1
ATOM 1317 C C . LYS A 1 174 ? -14.342 -5.908 12.819 1.00 94.25 174 LYS A C 1
ATOM 1319 O O . LYS A 1 174 ? -14.009 -6.477 11.776 1.00 94.25 174 LYS A O 1
ATOM 1324 N N . VAL A 1 175 ? -13.449 -5.498 13.723 1.00 95.06 175 VAL A N 1
ATOM 1325 C CA . VAL A 1 175 ? -12.011 -5.726 13.577 1.00 95.06 175 VAL A CA 1
ATOM 1326 C C . VAL A 1 175 ? -11.726 -7.221 13.642 1.00 95.06 175 VAL A C 1
ATOM 1328 O O . VAL A 1 175 ? -12.071 -7.900 14.606 1.00 95.06 175 VAL A O 1
ATOM 1331 N N . ARG A 1 176 ? -11.077 -7.742 12.600 1.00 94.75 176 ARG A N 1
ATOM 1332 C CA . ARG A 1 176 ? -10.653 -9.149 12.516 1.00 94.75 176 ARG A CA 1
ATOM 1333 C C . ARG A 1 176 ? -9.153 -9.321 12.659 1.00 94.75 176 ARG A C 1
ATOM 1335 O O . ARG A 1 176 ? -8.709 -10.379 13.095 1.00 94.75 176 ARG A O 1
ATOM 1342 N N . VAL A 1 177 ? -8.390 -8.292 12.301 1.00 95.94 177 VAL A N 1
ATOM 1343 C CA . VAL A 1 177 ? -6.929 -8.303 12.340 1.00 95.94 177 VAL A CA 1
ATOM 1344 C C . VAL A 1 177 ? -6.432 -6.964 12.863 1.00 95.94 177 VAL A C 1
ATOM 1346 O O . VAL A 1 177 ? -6.940 -5.912 12.475 1.00 95.94 177 VAL A O 1
ATOM 1349 N N . VAL A 1 178 ? -5.414 -7.002 13.721 1.00 95.88 178 VAL A N 1
ATOM 1350 C CA . VAL A 1 178 ? -4.676 -5.813 14.153 1.00 95.88 178 VAL A CA 1
ATOM 1351 C C . VAL A 1 178 ? -3.308 -5.831 13.480 1.00 95.88 178 VAL A C 1
ATOM 1353 O O . VAL A 1 178 ? -2.526 -6.758 13.687 1.00 95.88 178 VAL A O 1
ATOM 1356 N N . LEU A 1 179 ? -3.015 -4.804 12.687 1.00 96.69 179 LEU A N 1
ATOM 1357 C CA . LEU A 1 179 ? -1.689 -4.549 12.139 1.00 96.69 179 LEU A CA 1
ATOM 1358 C C . LEU A 1 179 ? -0.960 -3.562 13.054 1.00 96.69 179 LEU A C 1
ATOM 1360 O O . LEU A 1 179 ? -1.195 -2.352 13.007 1.00 96.69 179 LEU A O 1
ATOM 1364 N N . LEU A 1 180 ? -0.079 -4.099 13.896 1.00 94.69 180 LEU A N 1
ATOM 1365 C CA . LEU A 1 180 ? 0.760 -3.319 14.798 1.00 94.69 180 LEU A CA 1
ATOM 1366 C C . LEU A 1 180 ? 2.124 -3.055 14.151 1.00 94.69 180 LEU A C 1
ATOM 1368 O O . LEU A 1 180 ? 2.904 -3.978 13.924 1.00 94.69 180 LEU A O 1
ATOM 1372 N N . LEU A 1 181 ? 2.420 -1.784 13.901 1.00 91.50 181 LEU A N 1
ATOM 1373 C CA . LEU A 1 181 ? 3.698 -1.302 13.381 1.00 91.50 181 LEU A CA 1
ATOM 1374 C C . LEU A 1 181 ? 4.346 -0.409 14.444 1.00 91.50 181 LEU A C 1
ATOM 1376 O O . LEU A 1 181 ? 4.225 0.808 14.372 1.00 91.50 181 LEU A O 1
ATOM 1380 N N . PRO A 1 182 ? 4.959 -0.971 15.496 1.00 87.50 182 PRO A N 1
ATOM 1381 C CA . PRO A 1 182 ? 5.414 -0.178 16.629 1.00 87.50 182 PRO A CA 1
ATOM 1382 C C . PRO A 1 182 ? 6.575 0.740 16.231 1.00 87.50 182 PRO A C 1
ATOM 1384 O O . PRO A 1 182 ? 7.393 0.390 15.380 1.00 87.50 182 PRO A O 1
ATOM 1387 N N . GLN A 1 183 ? 6.686 1.891 16.897 1.00 84.06 183 GLN A N 1
ATOM 1388 C CA . GLN A 1 183 ? 7.909 2.684 16.822 1.00 84.06 183 GLN A CA 1
ATOM 1389 C C . GLN A 1 183 ? 9.068 1.850 17.381 1.00 84.06 183 GLN A C 1
ATOM 1391 O O . GLN A 1 183 ? 8.948 1.232 18.442 1.00 84.06 183 GLN A O 1
ATOM 1396 N N . CYS A 1 184 ? 10.184 1.807 16.661 1.00 80.56 184 CYS A N 1
ATOM 1397 C CA . CYS A 1 184 ? 11.343 1.019 17.055 1.00 80.56 184 CYS A CA 1
ATOM 1398 C C . CYS A 1 184 ? 12.639 1.804 16.834 1.00 80.56 184 CYS A C 1
ATOM 1400 O O . CYS A 1 184 ? 12.629 2.929 16.344 1.00 80.56 184 CYS A O 1
ATOM 1402 N N . SER A 1 185 ? 13.778 1.222 17.214 1.00 79.19 185 SER A N 1
ATOM 1403 C CA . SER A 1 185 ? 15.088 1.871 17.061 1.00 79.19 185 SER A CA 1
ATOM 1404 C C . SER A 1 185 ? 15.576 1.944 15.611 1.00 79.19 185 SER A C 1
ATOM 1406 O O . SER A 1 185 ? 16.647 2.498 15.367 1.00 79.19 185 SER A O 1
ATOM 1408 N N . ASN A 1 186 ? 14.834 1.359 14.658 1.00 78.81 186 ASN A N 1
ATOM 1409 C CA . ASN A 1 186 ? 15.150 1.356 13.229 1.00 78.81 186 ASN A CA 1
ATOM 1410 C C . ASN A 1 186 ? 16.564 0.811 12.914 1.00 78.81 186 ASN A C 1
ATOM 1412 O O . ASN A 1 186 ? 17.158 1.094 11.873 1.00 78.81 186 ASN A O 1
ATOM 1416 N N . SER A 1 187 ? 17.126 -0.004 13.814 1.00 76.12 187 SER A N 1
ATOM 1417 C CA . SER A 1 187 ? 18.532 -0.430 13.786 1.00 76.12 187 SER A CA 1
ATOM 1418 C C . SER A 1 187 ? 18.866 -1.376 12.629 1.00 76.12 187 SER A C 1
ATOM 1420 O O . SER A 1 187 ? 19.993 -1.350 12.119 1.00 76.12 187 SER A O 1
ATOM 1422 N N . ALA A 1 188 ? 17.879 -2.165 12.199 1.00 75.88 188 ALA A N 1
ATOM 1423 C CA . ALA A 1 188 ? 17.962 -3.093 11.075 1.00 75.88 188 ALA A CA 1
ATOM 1424 C C . ALA A 1 188 ? 17.708 -2.426 9.712 1.00 75.88 188 ALA A C 1
ATOM 1426 O O . ALA A 1 188 ? 17.920 -3.057 8.678 1.00 75.88 188 ALA A O 1
ATOM 1427 N N . LEU A 1 189 ? 17.288 -1.154 9.689 1.00 71.81 189 LEU A N 1
ATOM 1428 C CA . LEU A 1 189 ? 17.073 -0.450 8.434 1.00 71.81 189 LEU A CA 1
ATOM 1429 C C . LEU A 1 189 ? 18.407 -0.180 7.751 1.00 71.81 189 LEU A C 1
ATOM 1431 O O . LEU A 1 189 ? 19.365 0.329 8.348 1.00 71.81 189 LEU A O 1
ATOM 1435 N N . CYS A 1 190 ? 18.445 -0.502 6.465 1.00 67.81 190 CYS A N 1
ATOM 1436 C CA . CYS A 1 190 ? 19.587 -0.185 5.626 1.00 67.81 190 CYS A CA 1
ATOM 1437 C C . CYS A 1 190 ? 19.608 1.302 5.236 1.00 67.81 190 CYS A C 1
ATOM 1439 O O . CYS A 1 190 ? 20.687 1.857 5.046 1.00 67.81 190 CYS A O 1
ATOM 1441 N N . ASN A 1 191 ? 18.441 1.962 5.184 1.00 70.88 191 ASN A N 1
ATOM 1442 C CA . ASN A 1 191 ? 18.318 3.407 4.973 1.00 70.88 191 ASN A CA 1
ATOM 1443 C C . ASN A 1 191 ? 17.436 4.075 6.051 1.00 70.88 191 ASN A C 1
ATOM 1445 O O . ASN A 1 191 ? 16.274 4.392 5.793 1.00 70.88 191 ASN A O 1
ATOM 1449 N N . PRO A 1 192 ? 17.962 4.284 7.271 1.00 65.62 192 PRO A N 1
ATOM 1450 C CA . PRO A 1 192 ? 17.171 4.824 8.376 1.00 65.62 192 PRO A CA 1
ATOM 1451 C C . PRO A 1 192 ? 16.717 6.272 8.145 1.00 65.62 192 PRO A C 1
ATOM 1453 O O . PRO A 1 192 ? 15.647 6.643 8.610 1.00 65.62 192 PRO A O 1
ATOM 1456 N N . VAL A 1 193 ? 17.484 7.086 7.410 1.00 69.50 193 VAL A N 1
ATOM 1457 C CA . VAL A 1 193 ? 17.125 8.491 7.133 1.00 69.50 193 VAL A CA 1
ATOM 1458 C C . VAL A 1 193 ? 15.873 8.570 6.267 1.00 69.50 193 VAL A C 1
ATOM 1460 O O . VAL A 1 193 ? 14.950 9.313 6.578 1.00 69.50 193 VAL A O 1
ATOM 1463 N N . GLU A 1 194 ? 15.819 7.776 5.198 1.00 70.81 194 GLU A N 1
ATOM 1464 C CA . GLU A 1 194 ? 14.653 7.748 4.317 1.00 70.81 194 GLU A CA 1
ATOM 1465 C C . GLU A 1 194 ? 13.401 7.239 5.037 1.00 70.81 194 GLU A C 1
ATOM 1467 O O . GLU A 1 194 ? 12.314 7.770 4.830 1.00 70.81 194 GLU A O 1
ATOM 1472 N N . HIS A 1 195 ? 13.558 6.256 5.921 1.00 70.25 195 HIS A N 1
ATOM 1473 C CA . HIS A 1 195 ? 12.456 5.767 6.740 1.00 70.25 195 HIS A CA 1
ATOM 1474 C C . HIS A 1 195 ? 11.923 6.834 7.695 1.00 70.25 195 HIS A C 1
ATOM 1476 O O . HIS A 1 195 ? 10.714 7.000 7.800 1.00 70.25 195 HIS A O 1
ATOM 1482 N N . ILE A 1 196 ? 12.807 7.591 8.348 1.00 66.38 196 ILE A N 1
ATOM 1483 C CA . ILE A 1 196 ? 12.386 8.676 9.241 1.00 66.38 196 ILE A CA 1
ATOM 1484 C C . ILE A 1 196 ? 11.619 9.750 8.461 1.00 66.38 196 ILE A C 1
ATOM 1486 O O . ILE A 1 196 ? 10.634 10.271 8.955 1.00 66.38 196 ILE A O 1
ATOM 1490 N N . ILE A 1 197 ? 12.046 10.077 7.239 1.00 63.88 197 ILE A N 1
ATOM 1491 C CA . ILE A 1 197 ? 11.379 11.103 6.422 1.00 63.88 197 ILE A CA 1
ATOM 1492 C C . ILE A 1 197 ? 10.015 10.623 5.915 1.00 63.88 197 ILE A C 1
ATOM 1494 O O . ILE A 1 197 ? 9.079 11.416 5.840 1.00 63.88 197 ILE A O 1
ATOM 1498 N N . ASN A 1 198 ? 9.914 9.351 5.528 1.00 68.81 198 ASN A N 1
ATOM 1499 C CA . ASN A 1 198 ? 8.750 8.850 4.803 1.00 68.81 198 ASN A CA 1
ATOM 1500 C C . ASN A 1 198 ? 7.737 8.118 5.686 1.00 68.81 198 ASN A C 1
ATOM 1502 O O . ASN A 1 198 ? 6.561 8.142 5.349 1.00 68.81 198 ASN A O 1
ATOM 1506 N N . GLU A 1 199 ? 8.166 7.443 6.757 1.00 69.81 199 GLU A N 1
ATOM 1507 C CA . GLU A 1 199 ? 7.342 6.531 7.571 1.00 69.81 199 GLU A CA 1
ATOM 1508 C C . GLU A 1 199 ? 7.146 6.980 9.015 1.00 69.81 199 GLU A C 1
ATOM 1510 O O . GLU A 1 199 ? 6.049 6.801 9.548 1.00 69.81 199 GLU A O 1
ATOM 1515 N N . ASP A 1 200 ? 8.158 7.583 9.637 1.00 65.19 200 ASP A N 1
ATOM 1516 C CA . ASP A 1 200 ? 7.978 8.206 10.942 1.00 65.19 200 ASP A CA 1
ATOM 1517 C C . ASP A 1 200 ? 7.398 9.609 10.720 1.00 65.19 200 ASP A C 1
ATOM 1519 O O . ASP A 1 200 ? 8.113 10.572 10.451 1.00 65.19 200 ASP A O 1
ATOM 1523 N N . GLY A 1 201 ? 6.069 9.730 10.802 1.00 48.59 201 GLY A N 1
ATOM 1524 C CA . GLY A 1 201 ? 5.428 11.042 10.884 1.00 48.59 201 GLY A CA 1
ATOM 1525 C C . GLY A 1 201 ? 6.116 11.887 11.962 1.00 48.59 201 GLY A C 1
ATOM 1526 O O . GLY A 1 201 ? 6.485 11.360 13.014 1.00 48.59 201 GLY A O 1
ATOM 1527 N N . VAL A 1 202 ? 6.334 13.176 11.683 1.00 35.84 202 VAL A N 1
ATOM 1528 C CA . VAL A 1 202 ? 6.978 14.100 12.633 1.00 35.84 202 VAL A CA 1
ATOM 1529 C C . VAL A 1 202 ? 6.287 13.967 14.003 1.00 35.84 202 VAL A C 1
ATOM 1531 O O . VAL A 1 202 ? 5.053 13.956 14.022 1.00 35.84 202 VAL A O 1
ATOM 1534 N N . PRO A 1 203 ? 7.052 13.824 15.106 1.00 35.06 203 PRO A N 1
ATOM 1535 C CA . PRO A 1 203 ? 6.509 13.587 16.445 1.00 35.06 203 PRO A CA 1
ATOM 1536 C C . PRO A 1 203 ? 5.459 14.612 16.889 1.00 35.06 203 PRO A C 1
ATOM 1538 O O . PRO A 1 203 ? 5.557 15.795 16.483 1.00 35.06 203 PRO A O 1
#

Radius of gyration: 17.3 Å; chains: 1; bounding box: 48×32×49 Å

Secondary structure (DSSP, 8-state):
-HHHHHTTSPEEEEE-TTT--HHHHHHHHHHTT-EE--TT---SSSEEEE-SS-TTEEEE-GGGHHHHHHSHHHHTTSEEE--HHHHHHHHHHGGG--TT-EEEEEES--HHHHHHHHHHHHTTT-EEEE-S--TT-HHHHHHHHHHHHHT--SEEE--S-GGG--TT-TTTTTEEEEEEE-----TT-S-HHHHHHHTS---

Sequence (203 aa):
MKEEQSRTLPVHAWLNTLKSSIEDVCEQLHAGGFSEVDSHTCGTGLVFWRDAHCSDVLGLPSHTKAQLMNSLLSREYILNIQEKSRSLAACAVCPLLVEDSEVLMVGSFSALTVAHMGVLATARSARVIVCGVPPNSSQRKELQNLISSVGCKNVKLLSESFLKLGEWDVCVQKVRVVLLLPQCSNSALCNPVEHIINEDGVP

InterPro domains:
  IPR042620 Putative methyltransferase NSUN7 [PTHR14663] (2-201)

Foldseek 3Di:
DLVVLLLFDWWKWFFQPVVDDPVVVQVVLVVVVEDEDDPVPPDDDRYKYADPQARRMITTGSVCVVVVCPDPCNVQLRIGTDDVVLRNLLSVCLVQAAAAAEEEEAAWFFLVSQLSNLSSQVVRNYAYEYEQDAPPDPRVVRSVVVSVSSPRDRYHYYNHHPVPDDPPPPVCVRYRYYRYDHDDPCPPPSCVPVCCVGTGDDD